Protein 5WCJ (pdb70)

GO terms:
  GO:0016279 protein-lysine N-methyltransferase activity (F, EXP)
  GO:0005515 protein binding (F, IPI)
  GO:0016279 protein-lysine N-methyltransferase activity (F, IDA)
  GO:0005829 cytosol (C, IDA)
  GO:0005634 nucleus (C, EXP)
  GO:0005737 cytoplasm (C, EXP)
  GO:0005739 mitochondrion (C, EXP)

Structure (mmCIF, N/CA/C/O backbone):
data_5WCJ
#
_entry.id   5WCJ
#
_cell.length_a   50.131
_cell.length_b   67.450
_cell.length_c   71.230
_cell.angle_alpha   90.000
_cell.angle_beta   90.000
_cell.angle_gamma   90.000
#
_symmetry.space_group_name_H-M   'P 21 21 21'
#
loop_
_entity.id
_entity.type
_entity.pdbx_description
1 polymer 'Methyltransferase-like protein 13'
2 non-polymer 'UNKNOWN ATOM OR ION'
3 non-polymer S-ADENOSYL-L-HOMOCYSTEINE
4 water water
#
loop_
_atom_site.group_PDB
_atom_site.id
_atom_site.type_symbol
_atom_site.label_atom_id
_atom_site.label_alt_id
_atom_site.label_comp_id
_atom_site.label_asym_id
_atom_site.label_entity_id
_atom_site.label_seq_id
_atom_site.pdbx_PDB_ins_code
_atom_site.Cartn_x
_atom_site.Cartn_y
_atom_site.Cartn_z
_atom_site.occupancy
_atom_site.B_iso_or_equiv
_atom_site.auth_seq_id
_atom_site.auth_comp_id
_atom_site.auth_asym_id
_atom_site.auth_atom_id
_atom_site.pdbx_PDB_model_num
ATOM 1 N N . CYS A 1 19 ? 2.712 5.662 -14.687 1.00 66.02 470 CYS A N 1
ATOM 2 C CA . CYS A 1 19 ? 4.095 5.123 -14.940 1.00 65.74 470 CYS A CA 1
ATOM 3 C C . CYS A 1 19 ? 4.942 6.098 -15.776 1.00 61.50 470 CYS A C 1
ATOM 4 O O . CYS A 1 19 ? 5.881 6.691 -15.252 1.00 66.57 470 CYS A O 1
ATOM 6 N N . CYS A 1 20 ? 4.608 6.277 -17.057 1.00 55.76 471 CYS A N 1
ATOM 7 C CA . CYS A 1 20 ? 5.241 7.326 -17.877 1.00 50.74 471 CYS A CA 1
ATOM 8 C C . CYS A 1 20 ? 4.746 8.710 -17.447 1.00 45.86 471 CYS A C 1
ATOM 9 O O . CYS A 1 20 ? 3.727 8.840 -16.731 1.00 38.90 471 CYS A O 1
ATOM 12 N N . GLU A 1 21 ? 5.464 9.735 -17.889 1.00 42.54 472 GLU A N 1
ATOM 13 C CA . GLU A 1 21 ? 5.221 11.087 -17.396 1.00 44.55 472 GLU A CA 1
ATOM 14 C C . GLU A 1 21 ? 3.853 11.633 -17.785 1.00 35.78 472 GLU A C 1
ATOM 15 O O . GLU A 1 21 ? 3.219 12.264 -16.956 1.00 33.22 472 GLU A O 1
ATOM 21 N N . HIS A 1 22 ? 3.375 11.376 -19.006 1.00 33.49 473 HIS A N 1
ATOM 22 C CA . HIS A 1 22 ? 2.057 11.911 -19.363 1.00 32.71 473 HIS A CA 1
ATOM 23 C C . HIS A 1 22 ? 0.950 11.148 -18.641 1.00 28.34 473 HIS A C 1
ATOM 24 O O . HIS A 1 22 ? -0.058 11.747 -18.271 1.00 26.06 473 HIS A O 1
ATOM 31 N N . HIS A 1 23 ? 1.162 9.863 -18.365 1.00 30.14 474 HIS A N 1
ATOM 32 C CA . HIS A 1 23 ? 0.184 9.122 -17.539 1.00 29.09 474 HIS A CA 1
ATOM 33 C C . HIS A 1 23 ? 0.074 9.629 -16.120 1.00 28.72 474 HIS A C 1
ATOM 34 O O . HIS A 1 23 ? -1.040 9.796 -15.610 1.00 27.38 474 HIS A O 1
ATOM 41 N N . LYS A 1 24 ? 1.212 9.890 -15.472 1.00 29.43 475 LYS A N 1
ATOM 42 C CA . LYS A 1 24 ? 1.205 10.509 -14.137 1.00 32.61 475 LYS A CA 1
ATOM 43 C C . LYS A 1 24 ? 0.435 11.827 -14.109 1.00 29.62 475 LYS A C 1
ATOM 44 O O . LYS A 1 24 ? -0.341 12.086 -13.191 1.00 27.30 475 LYS A O 1
ATOM 50 N N . ALA A 1 25 ? 0.645 12.656 -15.121 1.00 26.73 476 ALA A N 1
ATOM 51 C CA . ALA A 1 25 ? -0.113 13.915 -15.262 1.00 27.84 476 ALA A CA 1
ATOM 52 C C . ALA A 1 25 ? -1.620 13.715 -15.451 1.00 26.53 476 ALA A C 1
ATOM 53 O O . ALA A 1 25 ? -2.417 14.470 -14.886 1.00 27.55 476 ALA A O 1
ATOM 55 N N . MET A 1 26 ? -2.022 12.699 -16.231 1.00 24.01 477 MET A N 1
ATOM 56 C CA . MET A 1 26 ? -3.464 12.430 -16.415 1.00 23.45 477 MET A CA 1
ATOM 57 C C . MET A 1 26 ? -4.128 11.972 -15.107 1.00 23.90 477 MET A C 1
ATOM 58 O O . MET A 1 26 ? -5.176 12.483 -14.738 1.00 26.08 477 MET A O 1
ATOM 63 N N . ILE A 1 27 ? -3.469 11.058 -14.404 1.00 25.39 478 ILE A N 1
ATOM 64 C CA . ILE A 1 27 ? -3.929 10.559 -13.105 1.00 27.86 478 ILE A CA 1
ATOM 65 C C . ILE A 1 27 ? -4.055 11.723 -12.106 1.00 27.31 478 ILE A C 1
ATOM 66 O O . ILE A 1 27 ? -5.008 11.784 -11.332 1.00 28.79 478 ILE A O 1
ATOM 71 N N . ALA A 1 28 ? -3.148 12.688 -12.181 1.00 27.31 479 ALA A N 1
ATOM 72 C CA . ALA A 1 28 ? -3.193 13.881 -11.321 1.00 29.74 479 ALA A CA 1
ATOM 73 C C . ALA A 1 28 ? -4.502 14.649 -11.427 1.00 27.60 479 ALA A C 1
ATOM 74 O O . ALA A 1 28 ? -4.927 15.285 -10.463 1.00 27.89 479 ALA A O 1
ATOM 76 N N . GLY A 1 29 ? -5.174 14.569 -12.587 1.00 25.63 480 GLY A N 1
ATOM 77 C CA . GLY A 1 29 ? -6.452 15.200 -12.778 1.00 25.28 480 GLY A CA 1
ATOM 78 C C . GLY A 1 29 ? -7.585 14.754 -11.891 1.00 25.96 480 GLY A C 1
ATOM 79 O O . GLY A 1 29 ? -8.580 15.487 -11.731 1.00 26.28 480 GLY A O 1
ATOM 80 N N . LEU A 1 30 ? -7.457 13.549 -11.334 1.00 26.03 481 LEU A N 1
ATOM 81 C CA . LEU A 1 30 ? -8.426 13.075 -10.349 1.00 30.43 481 LEU A CA 1
ATOM 82 C C . LEU A 1 30 ? -8.51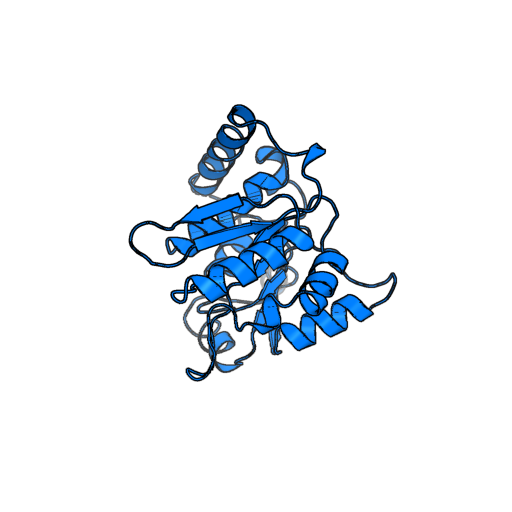8 14.016 -9.127 1.00 31.95 481 LEU A C 1
ATOM 83 O O . LEU A 1 30 ? -9.573 14.090 -8.462 1.00 30.59 481 LEU A O 1
ATOM 88 N N . ALA A 1 31 ? -7.446 14.762 -8.852 1.00 32.34 482 ALA A N 1
ATOM 89 C CA . ALA A 1 31 ? -7.489 15.773 -7.779 1.00 35.16 482 ALA A CA 1
ATOM 90 C C . ALA A 1 31 ? -8.558 16.869 -7.967 1.00 36.09 482 ALA A C 1
ATOM 91 O O . ALA A 1 31 ? -9.006 17.455 -6.983 1.00 36.14 482 ALA A O 1
ATOM 93 N N . LEU A 1 32 ? -9.025 17.110 -9.199 1.00 31.58 483 LEU A N 1
ATOM 94 C CA . LEU A 1 32 ? -10.108 18.073 -9.428 1.00 30.68 483 LEU A CA 1
ATOM 95 C C . LEU A 1 32 ? -11.512 17.581 -9.057 1.00 32.82 483 LEU A C 1
ATOM 96 O O . LEU A 1 32 ? -12.472 18.347 -9.189 1.00 33.88 483 LEU A O 1
ATOM 101 N N . LEU A 1 33 ? -11.654 16.318 -8.649 1.00 34.38 484 LEU A N 1
ATOM 102 C CA . LEU A 1 33 ? -12.976 15.789 -8.286 1.00 36.71 484 LEU A CA 1
ATOM 103 C C . LEU A 1 33 ? -13.492 16.163 -6.882 1.00 43.82 484 LEU A C 1
ATOM 104 O O . LEU A 1 33 ? -14.655 16.529 -6.734 1.00 52.25 484 LEU A O 1
ATOM 109 N N . ARG A 1 34 ? -12.670 16.009 -5.861 1.00 52.01 485 ARG A N 1
ATOM 110 C CA . ARG A 1 34 ? -13.185 16.005 -4.466 1.00 64.87 485 ARG A CA 1
ATOM 111 C C . ARG A 1 34 ? -12.112 15.573 -3.477 1.00 68.99 485 ARG A C 1
ATOM 112 O O . ARG A 1 34 ? -11.039 15.120 -3.880 1.00 66.66 485 ARG A O 1
ATOM 114 N N . ASN A 1 35 ? -12.417 15.702 -2.184 1.00 76.31 486 ASN A N 1
ATOM 115 C CA . ASN A 1 35 ? -11.500 15.290 -1.113 1.00 82.20 486 ASN A CA 1
ATOM 116 C C . ASN A 1 35 ? -10.732 14.007 -1.495 1.00 85.32 486 ASN A C 1
ATOM 117 O O . ASN A 1 35 ? -11.351 12.961 -1.677 1.00 88.54 486 ASN A O 1
ATOM 119 N N . PRO A 1 36 ? -9.393 14.092 -1.653 1.00 88.05 487 PRO A N 1
ATOM 120 C CA . PRO A 1 36 ? -8.586 12.940 -2.105 1.00 85.63 487 PRO A CA 1
ATOM 121 C C . PRO A 1 36 ? -8.505 11.796 -1.088 1.00 85.01 487 PRO A C 1
ATOM 122 O O . PRO A 1 36 ? -8.188 10.659 -1.464 1.00 81.58 487 PRO A O 1
ATOM 126 N N . GLU A 1 37 ? -8.767 12.108 0.183 1.00 79.67 488 GLU A N 1
ATOM 127 C CA . GLU A 1 37 ? -9.056 11.095 1.192 1.00 73.28 488 GLU A CA 1
ATOM 128 C C . GLU A 1 37 ? -10.282 10.309 0.750 1.00 66.89 488 GLU A C 1
ATOM 129 O O . GLU A 1 37 ? -10.230 9.078 0.623 1.00 64.79 488 GLU A O 1
ATOM 131 N N . LEU A 1 38 ? -11.369 11.027 0.473 1.00 57.11 489 LEU A N 1
ATOM 132 C CA . LEU A 1 38 ? -12.593 10.376 0.021 1.00 58.23 489 LEU A CA 1
ATOM 133 C C . LEU A 1 38 ? -12.427 9.620 -1.289 1.00 52.57 489 LEU A C 1
ATOM 134 O O . LEU A 1 38 ? -13.034 8.577 -1.457 1.00 51.91 489 LEU A O 1
ATOM 139 N N . LEU A 1 39 ? -11.587 10.135 -2.187 1.00 50.71 490 LEU A N 1
ATOM 140 C CA . LEU A 1 39 ? -11.399 9.594 -3.543 1.00 47.29 490 LEU A CA 1
ATOM 141 C C . LEU A 1 39 ? -11.084 8.096 -3.605 1.00 42.23 490 LEU A C 1
ATOM 142 O O . LEU A 1 39 ? -11.609 7.392 -4.458 1.00 46.97 490 LEU A O 1
ATOM 147 N N . LEU A 1 40 ? -10.225 7.612 -2.714 1.00 38.34 491 LEU A N 1
ATOM 148 C CA . LEU A 1 40 ? -9.958 6.183 -2.601 1.00 38.20 491 LEU A CA 1
ATOM 149 C C . LEU A 1 40 ? -11.132 5.391 -1.993 1.00 36.70 491 LEU A C 1
ATOM 150 O O . LEU A 1 40 ? -11.295 4.208 -2.262 1.00 36.96 491 LEU A O 1
ATOM 155 N N . GLU A 1 41 ? -11.912 6.050 -1.142 1.00 34.79 492 GLU A N 1
ATOM 156 C CA . GLU A 1 41 ? -12.923 5.390 -0.312 1.00 34.75 492 GLU A CA 1
ATOM 157 C C . GLU A 1 41 ? -14.319 5.344 -0.916 1.00 35.50 492 GLU A C 1
ATOM 158 O O . GLU A 1 41 ? -15.224 4.765 -0.295 1.00 31.59 492 GLU A O 1
ATOM 164 N N . ILE A 1 42 ? -14.505 5.944 -2.103 1.00 33.99 493 ILE A N 1
ATOM 165 C CA . ILE A 1 42 ? -15.817 6.003 -2.754 1.00 35.64 493 ILE A CA 1
ATOM 166 C C . ILE A 1 42 ? -15.725 5.539 -4.218 1.00 34.86 493 ILE A C 1
ATOM 167 O O . ILE A 1 42 ? -14.674 5.704 -4.851 1.00 33.58 493 ILE A O 1
ATOM 172 N N . PRO A 1 43 ? -16.807 4.936 -4.748 1.00 35.07 494 PRO A N 1
ATOM 173 C CA . PRO A 1 43 ? -16.764 4.479 -6.132 1.00 34.38 494 PRO A CA 1
ATOM 174 C C . PRO A 1 43 ? -16.496 5.613 -7.131 1.00 33.25 494 PRO A C 1
ATOM 175 O O . PRO A 1 43 ? -16.924 6.743 -6.941 1.00 31.87 494 PRO A O 1
ATOM 179 N N . LEU A 1 44 ? -15.790 5.267 -8.190 1.00 30.60 495 LEU A N 1
ATOM 180 C CA . LEU A 1 44 ? -15.388 6.218 -9.217 1.00 32.93 495 LEU A CA 1
ATOM 181 C C . LEU A 1 44 ? -15.619 5.503 -10.525 1.00 28.85 495 LEU A C 1
ATOM 182 O O . LEU A 1 44 ? -15.107 4.416 -10.693 1.00 29.13 495 LEU A O 1
ATOM 187 N N . ALA A 1 45 ? -16.415 6.091 -11.413 1.00 26.31 496 ALA A N 1
ATOM 188 C CA . ALA A 1 45 ? -16.655 5.545 -12.742 1.00 26.52 496 ALA A CA 1
ATOM 189 C C . ALA A 1 45 ? -15.761 6.278 -13.764 1.00 24.19 496 ALA A C 1
ATOM 190 O O . ALA A 1 45 ? -15.845 7.511 -13.890 1.00 25.22 496 ALA A O 1
ATOM 192 N N A LEU A 1 46 ? -14.938 5.526 -14.487 0.50 23.29 497 LEU A N 1
ATOM 193 N N B LEU A 1 46 ? -14.869 5.522 -14.414 0.50 24.68 497 LEU A N 1
ATOM 194 C CA A LEU A 1 46 ? -13.975 6.099 -15.417 0.50 22.22 497 LEU A CA 1
ATOM 195 C CA B LEU A 1 46 ? -13.955 6.038 -15.436 0.50 24.37 497 LEU A CA 1
ATOM 196 C C A LEU A 1 46 ? -14.050 5.430 -16.784 0.50 22.40 497 LEU A C 1
ATOM 197 C C B LEU A 1 46 ? -14.274 5.439 -16.788 0.50 23.70 497 LEU A C 1
ATOM 198 O O A LEU A 1 46 ? -14.009 4.197 -16.890 0.50 20.57 497 LEU A O 1
ATOM 199 O O B LEU A 1 46 ? -14.607 4.249 -16.888 0.50 22.27 497 LEU A O 1
ATOM 208 N N . LEU A 1 47 ? -14.120 6.257 -17.833 1.00 22.97 498 LEU A N 1
ATOM 209 C CA . LEU A 1 47 ? -14.079 5.798 -19.207 1.00 22.42 498 LEU A CA 1
ATOM 210 C C . LEU A 1 47 ? -12.701 6.197 -19.734 1.00 21.81 498 LEU A C 1
ATOM 211 O O . LEU A 1 47 ? -12.301 7.360 -19.610 1.00 21.73 498 LEU A O 1
ATOM 216 N N . VAL A 1 48 ? -11.985 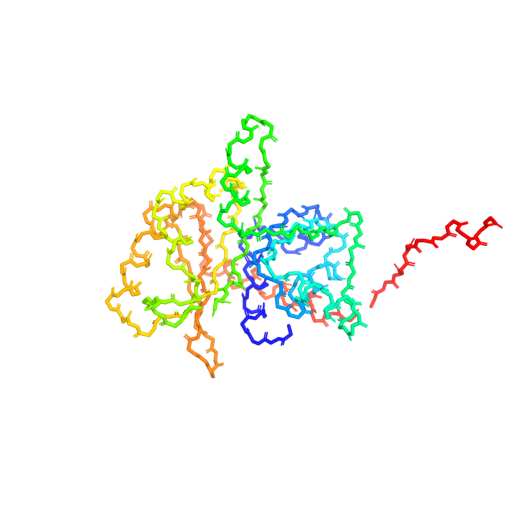5.254 -20.308 1.00 21.19 499 VAL A N 1
ATOM 217 C CA . VAL A 1 48 ? -10.674 5.530 -20.888 1.00 22.65 499 VAL A CA 1
ATOM 218 C C . VAL A 1 48 ? -10.680 5.105 -22.343 1.00 22.47 499 VAL A C 1
ATOM 219 O O . VAL A 1 48 ? -10.984 3.960 -22.641 1.00 22.68 499 VAL A O 1
ATOM 223 N N . VAL A 1 49 ? -10.347 6.026 -23.246 1.00 21.29 500 VAL A N 1
ATOM 224 C CA . VAL A 1 49 ? -10.261 5.711 -24.665 1.00 21.25 500 VAL A CA 1
ATOM 225 C C . VAL A 1 49 ? -8.809 5.672 -25.033 1.00 20.83 500 VAL A C 1
ATOM 226 O O . VAL A 1 49 ? -8.093 6.678 -24.855 1.00 21.58 500 VAL A O 1
ATOM 230 N N . GLY A 1 50 ? -8.392 4.513 -25.545 1.00 20.63 501 GLY A N 1
ATOM 231 C CA . GLY A 1 50 ? -7.034 4.252 -25.934 1.00 21.60 501 GLY A CA 1
ATOM 232 C C . GLY A 1 50 ? -6.358 3.418 -24.859 1.00 24.18 501 GLY A C 1
ATOM 233 O O . GLY A 1 50 ? -6.149 3.907 -23.759 1.00 26.37 501 GLY A O 1
ATOM 234 N N . LEU A 1 51 ? -6.040 2.158 -25.170 1.00 24.76 502 LEU A N 1
ATOM 235 C CA . LEU A 1 51 ? -5.427 1.229 -24.165 1.00 26.20 502 LEU A CA 1
ATOM 236 C C . LEU A 1 51 ? -3.924 1.355 -24.053 1.00 25.42 502 LEU A C 1
ATOM 237 O O . LEU A 1 51 ? -3.375 1.247 -22.941 1.00 26.76 502 LEU A O 1
ATOM 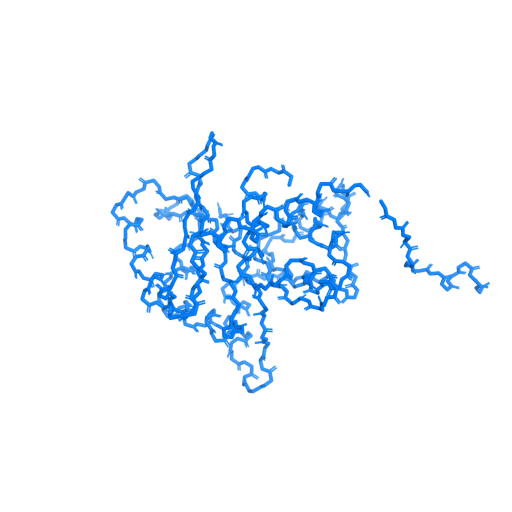242 N N . GLY A 1 52 ? -3.251 1.538 -25.188 1.00 28.52 503 GLY A N 1
ATOM 243 C CA . GLY A 1 52 ? -1.799 1.381 -25.292 1.00 30.52 503 GLY A CA 1
ATOM 244 C C . GLY A 1 52 ? -1.396 0.026 -24.725 1.00 29.93 503 GLY A C 1
ATOM 245 O O . GLY A 1 52 ? -2.074 -0.975 -24.963 1.00 29.25 503 GLY A O 1
ATOM 246 N N . GLY A 1 53 ? -0.337 0.027 -23.924 1.00 29.21 504 GLY A N 1
ATOM 247 C CA . GLY A 1 53 ? 0.086 -1.163 -23.189 1.00 29.00 504 GLY A CA 1
ATOM 248 C C . GLY A 1 53 ? -0.766 -1.533 -21.981 1.00 27.56 504 GLY A C 1
ATOM 249 O O . GLY A 1 53 ? -0.501 -2.552 -21.350 1.00 27.71 504 GLY A O 1
ATOM 250 N N . GLY A 1 54 ? -1.764 -0.701 -21.648 1.00 26.15 505 GLY A N 1
ATOM 251 C CA . GLY A 1 54 ? -2.688 -0.960 -20.548 1.00 26.86 505 GLY A CA 1
ATOM 252 C C . GLY A 1 54 ? -2.281 -0.344 -19.211 1.00 25.54 505 GLY A C 1
ATOM 253 O O . GLY A 1 54 ? -3.039 -0.423 -18.239 1.00 26.21 505 GLY A O 1
ATOM 254 N N . SER A 1 55 ? -1.126 0.301 -19.169 1.00 25.98 506 SER A N 1
ATOM 255 C CA . SER A 1 55 ? -0.579 0.759 -17.894 1.00 29.41 506 SER A CA 1
ATOM 256 C C . SER A 1 55 ? -1.452 1.812 -17.195 1.00 27.98 506 SER A C 1
ATOM 257 O O . SER A 1 55 ? -1.537 1.809 -15.965 1.00 25.74 506 SER A O 1
ATOM 260 N N . LEU A 1 56 ? -2.101 2.700 -17.956 1.00 26.00 507 LEU A N 1
ATOM 261 C CA . LEU A 1 56 ? -2.935 3.762 -17.353 1.00 25.67 507 LEU A CA 1
ATOM 262 C C . LEU A 1 56 ? -4.171 3.185 -16.653 1.00 24.68 507 LEU A C 1
ATOM 263 O O . LEU A 1 56 ? -4.357 3.401 -15.465 1.00 26.62 507 LEU A O 1
ATOM 268 N N . PRO A 1 57 ? -5.021 2.429 -17.373 1.00 24.93 508 PRO A N 1
ATOM 269 C CA . PRO A 1 57 ? -6.158 1.845 -16.663 1.00 25.81 508 PRO A CA 1
ATOM 270 C C . PRO A 1 57 ? -5.730 0.814 -15.591 1.00 25.26 508 PRO A C 1
ATOM 271 O O . PRO A 1 57 ? -6.398 0.672 -14.563 1.00 25.34 508 PRO A O 1
ATOM 275 N N . LEU A 1 58 ? -4.630 0.107 -15.825 1.00 24.74 509 LEU A N 1
ATOM 276 C CA . LEU A 1 58 ? -4.130 -0.859 -14.813 1.00 27.53 509 LEU A CA 1
ATOM 277 C C . LEU A 1 58 ? -3.695 -0.165 -13.530 1.00 27.98 509 LEU A C 1
ATOM 278 O O . LEU A 1 58 ? -3.958 -0.680 -12.410 1.00 27.62 509 LEU A O 1
ATOM 283 N N . PHE A 1 59 ? -3.088 1.006 -13.676 1.00 27.83 510 PHE A N 1
ATOM 284 C CA . PHE A 1 59 ? -2.682 1.786 -12.502 1.00 28.26 510 PHE A CA 1
ATOM 285 C C . PHE A 1 59 ? -3.901 2.202 -11.684 1.00 27.57 510 PHE A C 1
ATOM 286 O O . PHE A 1 59 ? -3.911 2.055 -10.456 1.00 27.40 510 PHE A O 1
ATOM 294 N N . VAL A 1 60 ? -4.934 2.701 -12.353 1.00 24.16 511 VAL A N 1
ATOM 295 C CA . VAL A 1 60 ? -6.128 3.180 -11.652 1.00 25.38 511 VAL A CA 1
ATOM 296 C C . VAL A 1 60 ? -6.817 1.982 -10.982 1.00 26.33 511 VAL A C 1
ATOM 297 O O . VAL A 1 60 ? -7.203 2.057 -9.821 1.00 27.78 511 VAL A O 1
ATOM 301 N N . HIS A 1 61 ? -6.968 0.888 -11.716 1.00 25.15 512 HIS A N 1
ATOM 302 C CA . HIS A 1 61 ? -7.593 -0.331 -11.181 1.00 27.79 512 HIS A CA 1
ATOM 303 C C . HIS A 1 61 ? -6.879 -0.785 -9.922 1.00 28.19 512 HIS A C 1
ATOM 304 O O . HIS A 1 61 ? -7.515 -1.082 -8.926 1.00 30.90 512 HIS A O 1
ATOM 311 N N . ASP A 1 62 ? -5.557 -0.817 -9.974 1.00 30.67 513 ASP A N 1
ATOM 312 C CA . ASP A 1 62 ? -4.721 -1.317 -8.850 1.00 32.81 513 ASP A CA 1
ATOM 313 C C . ASP A 1 62 ? -4.647 -0.375 -7.656 1.00 35.57 513 ASP A C 1
ATOM 314 O O . ASP A 1 62 ? -4.526 -0.838 -6.516 1.00 35.64 513 ASP A O 1
ATOM 319 N N . HIS A 1 63 ? -4.685 0.937 -7.891 1.00 32.55 514 HIS A N 1
ATOM 320 C CA . HIS A 1 63 ? -4.533 1.910 -6.807 1.00 34.07 514 HIS A CA 1
ATOM 321 C C . HIS A 1 63 ? -5.860 2.440 -6.254 1.00 33.58 514 HIS A C 1
ATOM 322 O O . HIS A 1 63 ? -5.889 2.967 -5.142 1.00 32.85 514 HIS A O 1
ATOM 329 N N . PHE A 1 64 ? -6.932 2.327 -7.035 1.00 29.07 515 PHE A N 1
ATOM 330 C CA . PHE A 1 64 ? -8.251 2.759 -6.610 1.00 31.28 515 PHE A CA 1
ATOM 331 C C . PHE A 1 64 ? -9.171 1.532 -6.560 1.00 30.45 515 PHE A C 1
ATOM 332 O O . PHE A 1 64 ? -9.871 1.222 -7.533 1.00 28.88 515 PHE A O 1
ATOM 340 N N . PRO A 1 65 ? -9.209 0.828 -5.412 1.00 32.45 516 PRO A N 1
ATOM 341 C CA . PRO A 1 65 ? -9.960 -0.439 -5.354 1.00 33.00 516 PRO A CA 1
ATOM 342 C C . PRO A 1 65 ? -11.480 -0.353 -5.611 1.00 30.97 516 PRO A C 1
ATOM 343 O O . PRO A 1 65 ? -12.103 -1.359 -5.942 1.00 31.95 516 PRO A O 1
ATOM 347 N N . LYS A 1 66 ? -12.065 0.831 -5.516 1.00 28.84 517 LYS A N 1
ATOM 348 C CA . LYS A 1 66 ? -13.469 1.018 -5.861 1.00 29.91 517 LYS A CA 1
ATOM 349 C C . LYS A 1 66 ? -13.696 1.678 -7.236 1.00 27.89 517 LYS A C 1
ATOM 350 O O . LYS A 1 66 ? -14.812 2.070 -7.537 1.00 29.04 517 LYS A O 1
ATOM 356 N N . SER A 1 67 ? -12.657 1.788 -8.060 1.00 28.50 518 SER A N 1
ATOM 357 C CA . SER A 1 67 ? -12.843 2.296 -9.425 1.00 26.91 518 SER A CA 1
ATOM 358 C C . SER A 1 67 ? -13.512 1.232 -10.295 1.00 27.62 518 SER A C 1
ATOM 359 O O . SER A 1 67 ? -13.294 0.026 -10.119 1.00 28.39 518 SER A O 1
ATOM 362 N N . CYS A 1 68 ? -14.318 1.709 -11.231 1.00 27.27 519 CYS A N 1
ATOM 363 C CA A CYS A 1 68 ? -14.972 0.883 -12.231 0.52 29.06 519 CYS A CA 1
ATOM 364 C CA B CYS A 1 68 ? -14.978 0.885 -12.226 0.48 28.49 519 CYS A CA 1
ATOM 365 C C . CYS A 1 68 ? -14.623 1.501 -13.571 1.00 26.03 519 CYS A C 1
ATOM 366 O O . CYS A 1 68 ? -14.998 2.613 -13.824 1.00 25.53 519 CYS A O 1
ATOM 371 N N . ILE A 1 69 ? -13.861 0.780 -14.369 1.00 25.33 520 ILE A N 1
ATOM 372 C CA . ILE A 1 69 ? -13.297 1.319 -15.610 1.00 24.80 520 ILE A CA 1
ATOM 373 C C . ILE A 1 69 ? -13.908 0.637 -16.819 1.00 23.76 520 ILE A C 1
ATOM 374 O O . ILE A 1 69 ? -13.928 -0.587 -16.904 1.00 23.91 520 ILE A O 1
ATOM 379 N N . ASP A 1 70 ? -14.342 1.447 -17.785 1.00 24.69 521 ASP A N 1
ATOM 380 C CA . ASP A 1 70 ? -14.635 0.999 -19.146 1.00 25.81 521 ASP A CA 1
ATOM 381 C C . ASP A 1 70 ? -13.518 1.549 -20.040 1.00 25.55 521 ASP A C 1
ATOM 382 O O . ASP A 1 70 ? -13.291 2.753 -20.058 1.00 25.27 521 ASP A O 1
ATOM 387 N N . ALA A 1 71 ? -12.795 0.661 -20.699 1.00 24.28 522 ALA A N 1
ATOM 388 C CA . ALA A 1 71 ? -11.707 1.027 -21.595 1.00 25.47 522 ALA A CA 1
ATOM 389 C C . ALA A 1 71 ? -12.143 0.708 -23.019 1.00 27.00 522 ALA A C 1
ATOM 390 O O . ALA A 1 71 ? -12.678 -0.372 -23.280 1.00 27.64 522 ALA A O 1
ATOM 392 N N . VAL A 1 72 ? -11.958 1.656 -23.924 1.00 22.78 523 VAL A N 1
ATOM 393 C CA . VAL A 1 72 ? -12.321 1.460 -25.323 1.00 23.96 523 VAL A CA 1
ATOM 394 C C . VAL A 1 72 ? -11.056 1.491 -26.175 1.00 24.03 523 VAL A C 1
ATOM 395 O O . VAL A 1 72 ? -10.252 2.393 -26.057 1.00 24.74 523 VAL A O 1
ATOM 399 N N . GLU A 1 73 ? -10.851 0.474 -26.999 1.00 21.07 524 GLU A N 1
ATOM 400 C CA . GLU A 1 73 ? -9.634 0.322 -27.759 1.00 22.88 524 GLU A CA 1
ATOM 401 C C . GLU A 1 73 ? -10.002 -0.141 -29.173 1.00 22.62 524 GLU A C 1
ATOM 402 O O . GLU A 1 73 ? -10.741 -1.105 -29.323 1.00 22.96 524 GLU A O 1
ATOM 408 N N . ILE A 1 74 ? -9.471 0.534 -30.178 1.00 22.69 525 ILE A N 1
ATOM 409 C CA . ILE A 1 74 ? -9.869 0.239 -31.584 1.00 24.99 525 ILE A CA 1
ATOM 410 C C . ILE A 1 74 ? -9.211 -1.032 -32.146 1.00 25.57 525 ILE A C 1
ATOM 411 O O . ILE A 1 74 ? -9.809 -1.700 -32.989 1.00 25.52 525 ILE A O 1
ATOM 416 N N . ASP A 1 75 ? -8.019 -1.377 -31.644 1.00 26.70 526 ASP A N 1
ATOM 417 C CA . ASP A 1 75 ? -7.148 -2.410 -32.226 1.00 26.87 526 ASP A CA 1
ATOM 418 C C . ASP A 1 75 ? -7.125 -3.631 -31.307 1.00 29.23 526 ASP A C 1
ATOM 419 O O . ASP A 1 75 ? -6.525 -3.562 -30.217 1.00 28.32 526 ASP A O 1
ATOM 424 N N . PRO A 1 76 ? -7.761 -4.741 -31.711 1.00 28.33 527 PRO A N 1
ATOM 425 C CA . PRO A 1 76 ? -7.779 -5.939 -30.836 1.00 29.58 527 PRO A CA 1
ATOM 426 C C . PRO A 1 76 ? -6.380 -6.483 -30.513 1.00 27.68 527 PRO A C 1
ATOM 427 O O . PRO A 1 76 ? -6.226 -7.148 -29.493 1.00 29.66 527 PRO A O 1
ATOM 431 N N . SER A 1 77 ? -5.396 -6.223 -31.373 1.00 28.29 528 SER A N 1
ATOM 432 C CA . SER A 1 77 ? -4.006 -6.638 -31.158 1.00 30.26 528 SER A CA 1
ATOM 433 C C . SER A 1 77 ? -3.376 -5.956 -29.959 1.00 30.59 528 SER A C 1
ATOM 434 O O . SER A 1 77 ? -2.497 -6.530 -29.315 1.00 27.63 528 SER A O 1
ATOM 437 N N . MET A 1 78 ? -3.796 -4.724 -29.675 1.00 29.32 529 MET A N 1
ATOM 438 C CA . MET A 1 78 ? -3.291 -4.020 -28.509 1.00 29.44 529 MET A CA 1
ATOM 439 C C . MET A 1 78 ? -3.785 -4.677 -27.226 1.00 27.88 529 MET A C 1
ATOM 440 O O . MET A 1 78 ? -3.023 -4.822 -26.273 1.00 28.53 529 MET A O 1
ATOM 445 N N . LEU A 1 79 ? -5.054 -5.031 -27.182 1.00 24.85 530 LEU A N 1
ATOM 446 C CA . LEU A 1 79 ? -5.593 -5.776 -26.042 1.00 27.53 530 LEU A CA 1
ATOM 447 C C . LEU A 1 79 ? -4.915 -7.147 -25.905 1.00 28.84 530 LEU A C 1
ATOM 448 O O . LEU A 1 79 ? -4.616 -7.568 -24.782 1.00 28.35 530 LEU A O 1
ATOM 453 N N . GLU A 1 80 ? -4.718 -7.835 -27.030 1.00 27.23 531 GLU A N 1
ATOM 454 C CA . GLU A 1 80 ? -4.080 -9.166 -26.992 1.00 30.94 531 GLU A CA 1
ATOM 455 C C . GLU A 1 80 ? -2.681 -9.126 -26.350 1.00 30.31 531 GLU A C 1
ATOM 456 O O . GLU A 1 80 ? -2.398 -9.903 -25.425 1.00 27.53 531 GLU A O 1
ATOM 459 N N . VAL A 1 81 ? -1.815 -8.245 -26.842 1.00 29.39 532 VAL A N 1
ATOM 460 C CA A VAL A 1 81 ? -0.450 -8.190 -26.318 0.35 31.08 532 VAL A CA 1
ATOM 461 C CA B VAL A 1 81 ? -0.449 -8.155 -26.336 0.65 32.20 532 VAL A CA 1
ATOM 462 C C . VAL A 1 81 ? -0.423 -7.725 -24.870 1.00 31.37 532 VAL A C 1
ATOM 463 O O . VAL A 1 81 ? 0.373 -8.245 -24.079 1.00 31.09 532 VAL A O 1
ATOM 470 N N . ALA A 1 82 ? -1.279 -6.768 -24.500 1.00 29.14 533 ALA A N 1
ATOM 471 C CA . ALA A 1 82 ? -1.309 -6.309 -23.116 1.00 28.13 533 ALA A CA 1
ATOM 472 C C . ALA A 1 82 ? -1.762 -7.424 -22.140 1.00 28.24 533 ALA A C 1
ATOM 473 O O . ALA A 1 82 ? -1.247 -7.531 -21.024 1.00 27.20 533 ALA A O 1
ATOM 475 N N . THR A 1 83 ? -2.732 -8.208 -22.574 1.00 27.52 534 THR A N 1
ATOM 476 C CA . THR A 1 83 ? -3.275 -9.324 -21.788 1.00 29.14 534 THR A CA 1
ATOM 477 C C . THR A 1 83 ? -2.270 -10.500 -21.733 1.00 28.74 534 THR A C 1
ATOM 478 O O . THR A 1 83 ? -2.135 -11.152 -20.695 1.00 29.52 534 THR A O 1
ATOM 482 N N . GLN A 1 84 ? -1.546 -10.730 -22.821 1.00 27.67 535 GLN A N 1
ATOM 483 C CA . GLN A 1 84 ? -0.615 -11.869 -22.888 1.00 28.60 535 GLN A CA 1
ATOM 484 C C . GLN A 1 84 ? 0.719 -11.603 -22.194 1.00 27.08 535 GLN A C 1
ATOM 485 O O . GLN A 1 84 ? 1.304 -12.532 -21.635 1.00 27.20 535 GLN A O 1
ATOM 491 N N . TRP A 1 85 ? 1.207 -10.361 -22.221 1.00 25.86 536 TRP A N 1
ATOM 492 C CA . TRP A 1 85 ? 2.565 -10.056 -21.778 1.00 27.50 536 TRP A CA 1
ATOM 493 C C . TRP A 1 85 ? 2.734 -8.893 -20.806 1.00 27.68 536 TRP A C 1
ATOM 494 O O . TRP A 1 85 ? 3.781 -8.811 -20.139 1.00 27.04 536 TRP A O 1
ATOM 505 N N . PHE A 1 86 ? 1.746 -7.984 -20.702 1.00 25.65 537 PHE A N 1
ATOM 506 C CA . PHE A 1 86 ? 1.903 -6.794 -19.866 1.00 25.46 537 PHE A CA 1
ATOM 507 C C . PHE A 1 86 ? 1.017 -6.770 -18.633 1.00 24.87 537 PHE A C 1
ATOM 508 O O . PHE A 1 86 ? 0.812 -5.696 -18.048 1.00 26.21 537 PHE A O 1
ATOM 516 N N . GLY A 1 87 ? 0.514 -7.928 -18.211 1.00 24.67 538 GLY A N 1
ATOM 517 C CA . GLY A 1 87 ? -0.215 -8.054 -16.952 1.00 26.33 538 GLY A CA 1
ATOM 518 C C . GLY A 1 87 ? -1.598 -7.437 -16.897 1.00 27.35 538 GLY A C 1
ATOM 519 O O . GLY A 1 87 ? -2.169 -7.294 -15.817 1.00 27.25 538 GLY A O 1
ATOM 520 N N . PHE A 1 88 ? -2.140 -7.072 -18.055 1.00 27.92 539 PHE A N 1
ATOM 521 C CA . PHE A 1 88 ? -3.467 -6.527 -18.123 1.00 29.45 539 PHE A CA 1
ATOM 522 C C . PHE A 1 88 ? -4.505 -7.644 -17.996 1.00 31.62 539 PHE A C 1
ATOM 523 O O . PHE A 1 88 ? -4.312 -8.743 -18.512 1.00 32.57 539 PHE A O 1
ATOM 531 N N . SER A 1 89 ? -5.599 -7.378 -17.300 1.00 29.81 540 SER A N 1
ATOM 532 C CA . SER A 1 89 ? -6.716 -8.323 -17.290 1.00 33.03 540 SER A CA 1
ATOM 533 C C . SER A 1 89 ? -8.017 -7.597 -17.067 1.00 31.76 540 SER A C 1
ATOM 534 O O . SER A 1 89 ? -8.039 -6.494 -16.537 1.00 32.65 540 SER A O 1
ATOM 537 N N . GLN A 1 90 ? -9.088 -8.221 -17.518 1.00 31.82 541 GLN A N 1
ATOM 538 C CA . GLN A 1 90 ? -10.428 -7.725 -17.314 1.00 31.14 541 GLN A CA 1
ATOM 539 C C . GLN A 1 90 ? -11.013 -8.393 -16.118 1.00 33.87 541 GLN A C 1
ATOM 540 O O . GLN A 1 90 ? -10.589 -9.502 -15.756 1.00 33.12 541 GLN A O 1
ATOM 546 N N . SER A 1 91 ? -11.974 -7.708 -15.511 1.00 32.78 542 SER A N 1
ATOM 547 C CA . SER A 1 91 ? -12.664 -8.167 -14.296 1.00 35.61 542 SER A CA 1
ATOM 548 C C . SER A 1 91 ? -14.003 -7.476 -14.205 1.00 33.95 542 SER A C 1
ATOM 549 O O . SER A 1 91 ? -14.350 -6.684 -15.090 1.00 32.61 542 SER A O 1
ATOM 552 N N . ASP A 1 92 ? -14.743 -7.742 -13.130 1.00 33.90 543 ASP A N 1
ATOM 553 C CA . ASP A 1 92 ? -16.003 -7.033 -12.855 1.00 37.31 543 ASP A CA 1
ATOM 554 C C . ASP A 1 92 ? -15.871 -5.497 -12.826 1.00 35.29 543 ASP A C 1
ATOM 555 O O . ASP A 1 92 ? -16.783 -4.796 -13.231 1.00 40.07 543 ASP A O 1
ATOM 557 N N . ARG A 1 93 ? -14.721 -5.005 -12.379 1.00 33.65 544 ARG A N 1
ATOM 558 C CA . ARG A 1 93 ? -14.407 -3.571 -12.325 1.00 33.50 544 ARG A CA 1
ATOM 559 C C . ARG A 1 93 ? -13.606 -3.009 -13.513 1.00 29.26 544 ARG A C 1
ATOM 560 O O . ARG A 1 93 ? -13.289 -1.829 -13.496 1.00 31.13 544 ARG A O 1
ATOM 568 N N . MET A 1 94 ? -13.167 -3.838 -14.445 1.00 27.79 545 MET A N 1
ATOM 569 C CA . MET A 1 94 ? -12.463 -3.319 -15.635 1.00 30.68 545 MET A CA 1
ATOM 570 C C . MET A 1 94 ? -12.833 -4.106 -16.858 1.00 29.60 545 MET A C 1
ATOM 571 O O . MET A 1 94 ? -12.512 -5.305 -16.965 1.00 28.19 545 MET A O 1
ATOM 576 N N . LYS A 1 95 ? -13.531 -3.439 -17.775 1.00 26.93 546 LYS A N 1
ATOM 577 C CA . LYS A 1 95 ? -14.006 -4.048 -19.005 1.00 29.70 546 LYS A CA 1
ATOM 578 C C . LYS A 1 95 ? -13.385 -3.312 -20.187 1.00 27.41 546 LYS A C 1
ATOM 579 O O . LYS A 1 95 ? -13.326 -2.081 -20.179 1.00 26.70 546 LYS A O 1
ATOM 585 N N . VAL A 1 96 ? -12.979 -4.061 -21.201 1.00 25.86 547 VAL A N 1
ATOM 586 C CA . VAL A 1 96 ? -12.435 -3.493 -22.425 1.00 28.36 547 VAL A CA 1
ATOM 587 C C . VAL A 1 96 ? -13.411 -3.775 -23.558 1.00 30.24 547 VAL A C 1
ATOM 588 O O . VAL A 1 96 ? -13.899 -4.893 -23.711 1.00 29.41 547 VAL A O 1
ATOM 592 N N . HIS A 1 97 ? -13.723 -2.733 -24.309 1.00 27.66 548 HIS A N 1
ATOM 593 C CA . HIS A 1 97 ? -14.580 -2.836 -25.486 1.00 28.45 548 HIS A CA 1
ATOM 594 C C . HIS A 1 97 ? -13.728 -2.544 -26.717 1.00 26.19 548 HIS A C 1
ATOM 595 O O . HIS A 1 97 ? -13.017 -1.531 -26.761 1.00 26.75 548 HIS A O 1
ATOM 602 N N . ILE A 1 98 ? -13.784 -3.422 -27.717 1.00 24.27 549 ILE A N 1
ATOM 603 C CA . ILE A 1 98 ? -13.049 -3.233 -28.953 1.00 25.58 549 ILE A CA 1
ATOM 604 C C . ILE A 1 98 ? -13.964 -2.462 -29.894 1.00 28.79 549 ILE A C 1
ATOM 605 O O . ILE A 1 98 ? -14.950 -3.001 -30.364 1.00 27.39 549 ILE A O 1
ATOM 610 N N . ALA A 1 99 ? -13.620 -1.195 -30.115 1.00 27.19 550 ALA A N 1
ATOM 611 C CA . ALA A 1 99 ? -14.444 -0.248 -30.860 1.00 27.46 550 ALA A CA 1
ATOM 612 C C . ALA A 1 99 ? -13.655 1.028 -31.100 1.00 27.29 550 ALA A C 1
ATOM 613 O O . ALA A 1 99 ? -12.674 1.342 -30.381 1.00 26.19 550 ALA A O 1
ATOM 615 N N . ASP A 1 100 ? -14.064 1.767 -32.125 1.00 25.28 551 ASP A N 1
ATOM 616 C CA . ASP A 1 100 ? -13.617 3.141 -32.306 1.00 27.84 551 ASP A CA 1
ATOM 617 C C . ASP A 1 100 ? -14.267 3.924 -31.176 1.00 25.16 551 ASP A C 1
ATOM 618 O O . ASP A 1 100 ? -15.473 3.838 -30.987 1.00 26.79 551 ASP A O 1
ATOM 623 N N . GLY A 1 101 ? -13.487 4.672 -30.397 1.00 26.21 552 GLY A N 1
ATOM 624 C CA . GLY A 1 101 ? -14.064 5.498 -29.314 1.00 23.98 552 GLY A CA 1
ATOM 625 C C . GLY A 1 101 ? -15.161 6.482 -29.783 1.00 22.56 552 GLY A C 1
ATOM 626 O O . GLY A 1 101 ? -16.064 6.794 -29.033 1.00 22.97 552 GLY A O 1
ATOM 627 N N . LEU A 1 102 ? -15.049 6.979 -31.006 1.00 23.60 553 LEU A N 1
ATOM 628 C CA . LEU A 1 102 ? -16.072 7.885 -31.577 1.00 25.43 553 LEU A CA 1
ATOM 629 C C . LEU A 1 102 ? -17.435 7.200 -31.667 1.00 25.93 553 LEU A C 1
ATOM 630 O O . LEU A 1 102 ? -18.435 7.699 -31.113 1.00 24.97 553 LEU A O 1
ATOM 635 N N . ASP A 1 103 ? -17.426 5.991 -32.229 1.00 27.90 554 ASP A N 1
ATOM 636 C CA . ASP A 1 103 ? -18.643 5.170 -32.339 1.00 29.44 554 ASP A CA 1
ATOM 637 C C . ASP A 1 103 ? -19.172 4.791 -30.975 1.00 29.19 554 ASP A C 1
ATOM 638 O O . ASP A 1 103 ? -20.361 4.900 -30.712 1.00 26.41 554 ASP A O 1
ATOM 643 N N . TYR A 1 104 ? -18.267 4.393 -30.065 1.00 27.28 555 TYR A N 1
ATOM 644 C CA . TYR A 1 104 ? -18.667 3.955 -28.754 1.00 27.40 555 TYR A CA 1
ATOM 645 C C . TYR A 1 104 ? -19.310 5.063 -27.940 1.00 26.95 555 TYR A C 1
ATOM 646 O O . TYR A 1 104 ? -20.366 4.865 -27.328 1.00 27.71 555 TYR A O 1
ATOM 655 N N . ILE A 1 105 ? -18.688 6.243 -27.924 1.00 24.47 556 ILE A N 1
ATOM 656 C CA . ILE A 1 105 ? -19.271 7.364 -27.168 1.00 25.62 556 ILE A CA 1
ATOM 657 C C . ILE A 1 105 ? -20.611 7.828 -27.814 1.00 25.55 556 ILE A C 1
ATOM 658 O O . ILE A 1 105 ? -21.556 8.145 -27.095 1.00 27.22 556 ILE A O 1
ATOM 663 N N . ALA A 1 106 ? -20.670 7.845 -29.133 1.00 28.43 557 ALA A N 1
ATOM 664 C CA . ALA A 1 106 ? -21.936 8.199 -29.840 1.00 29.98 557 ALA A CA 1
ATOM 665 C C . ALA A 1 106 ? -23.068 7.258 -29.410 1.00 31.70 557 ALA A C 1
ATOM 666 O O . ALA A 1 106 ? -24.133 7.742 -29.033 1.00 35.43 557 ALA A O 1
ATOM 668 N N . SER A 1 107 ? -22.802 5.957 -29.327 1.00 33.74 558 SER A N 1
ATOM 669 C CA . SER A 1 107 ? -23.817 4.973 -28.860 1.00 36.60 558 SER A CA 1
ATOM 670 C C . SER A 1 107 ? -24.217 5.193 -27.429 1.00 36.39 558 SER A C 1
ATOM 671 O O . SER A 1 107 ? -25.406 5.202 -27.122 1.00 38.35 558 SER A O 1
ATOM 674 N N . LEU A 1 108 ? -23.233 5.396 -26.544 1.00 35.64 559 LEU A N 1
ATOM 675 C CA . LEU A 1 108 ? -23.526 5.658 -25.143 1.00 36.77 559 LEU A CA 1
ATOM 676 C C . LEU A 1 108 ? -24.351 6.913 -24.948 1.00 36.62 559 LEU A C 1
ATOM 677 O O . LEU A 1 108 ? -25.269 6.911 -24.145 1.00 35.15 559 LEU A O 1
ATOM 682 N N . ALA A 1 109 ? -2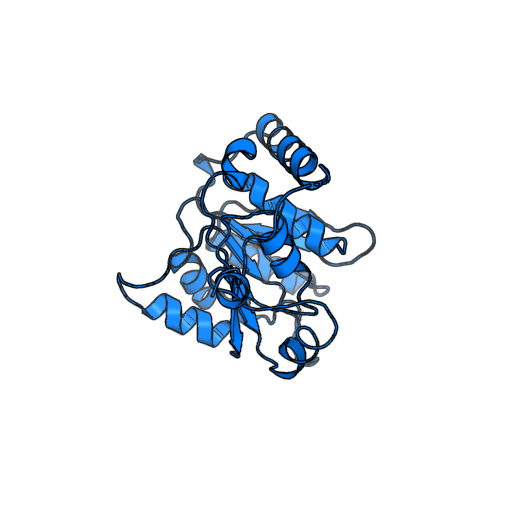3.999 7.985 -25.656 1.00 34.31 560 ALA A N 1
ATOM 683 C CA . ALA A 1 109 ? -24.706 9.255 -25.547 1.00 38.05 560 ALA A CA 1
ATOM 684 C C . ALA A 1 109 ? -26.152 9.163 -26.057 1.00 40.83 560 ALA A C 1
ATOM 685 O O . ALA A 1 109 ? -27.004 9.882 -25.573 1.00 44.73 560 ALA A O 1
ATOM 687 N N . GLY A 1 110 ? -26.414 8.267 -27.006 1.00 43.80 561 GLY A N 1
ATOM 688 C CA . GLY A 1 110 ? -27.774 7.984 -27.474 1.00 50.71 561 GLY A CA 1
ATOM 689 C C . GLY A 1 110 ? -28.596 7.028 -26.603 1.00 57.60 561 GLY A C 1
ATOM 690 O O . GLY A 1 110 ? -29.707 6.673 -26.984 1.00 63.71 561 GLY A O 1
ATOM 691 N N . GLY A 1 111 ? -28.089 6.628 -25.431 1.00 59.87 562 GLY A N 1
ATOM 692 C CA . GLY A 1 111 ? -28.768 5.649 -24.571 1.00 65.11 562 GLY A CA 1
ATOM 693 C C . GLY A 1 111 ? -30.002 6.101 -23.791 1.00 70.95 562 GLY A C 1
ATOM 694 O O . GLY A 1 111 ? -30.597 5.291 -23.073 1.00 74.60 562 GLY A O 1
ATOM 695 N N . GLY A 1 112 ? -30.379 7.379 -23.909 1.00 75.10 563 GLY A N 1
ATOM 696 C CA . GLY A 1 112 ? -31.579 7.927 -23.263 1.00 77.20 563 GLY A CA 1
ATOM 697 C C . GLY A 1 112 ? -31.313 8.339 -21.827 1.00 80.23 563 GLY A C 1
ATOM 698 O O . GLY A 1 112 ? -30.220 8.803 -21.505 1.00 83.00 563 GLY A O 1
ATOM 699 N N . GLU A 1 113 ? -32.316 8.177 -20.965 1.00 79.68 564 GLU A N 1
ATOM 700 C CA . GLU A 1 113 ? -32.133 8.324 -19.512 1.00 79.35 564 GLU A CA 1
ATOM 701 C C . GLU A 1 113 ? -31.329 7.145 -18.936 1.00 79.96 564 GLU A C 1
ATOM 702 O O . GLU A 1 113 ? -30.748 7.259 -17.852 1.00 80.33 564 GLU A O 1
ATOM 704 N N . ALA A 1 114 ? -31.303 6.024 -19.665 1.00 78.16 565 ALA A N 1
ATOM 705 C CA . ALA A 1 114 ? -30.451 4.878 -19.328 1.00 77.85 565 ALA A CA 1
ATOM 706 C C . ALA A 1 114 ? -28.943 5.135 -19.506 1.00 74.65 565 ALA A C 1
ATOM 707 O O . ALA A 1 114 ? -28.141 4.396 -18.936 1.00 80.28 565 ALA A O 1
ATOM 709 N N . ARG A 1 115 ? -28.560 6.159 -20.281 1.00 67.47 566 ARG A N 1
ATOM 710 C CA . ARG A 1 115 ? -27.151 6.392 -20.648 1.00 62.24 566 ARG A CA 1
ATOM 711 C C . ARG A 1 115 ? -26.186 6.519 -19.458 1.00 57.31 566 ARG A C 1
ATOM 712 O O . ARG A 1 115 ? -26.589 6.930 -18.373 1.00 52.28 566 ARG A O 1
ATOM 720 N N . PRO A 1 116 ? -24.899 6.175 -19.667 1.00 56.28 567 PRO A N 1
ATOM 721 C CA . PRO A 1 116 ? -23.985 6.199 -18.526 1.00 54.45 567 PRO A CA 1
ATOM 722 C C . PRO A 1 116 ? -23.600 7.600 -18.106 1.00 48.85 567 PRO A C 1
ATOM 723 O O . PRO A 1 116 ? -23.846 8.575 -18.826 1.00 49.76 567 PRO A O 1
ATOM 727 N N . CYS A 1 117 ? -23.023 7.683 -16.917 1.00 44.24 568 CYS A N 1
ATOM 728 C CA . CYS A 1 117 ? -22.625 8.933 -16.324 1.00 44.79 568 CYS A CA 1
ATOM 729 C C . CYS A 1 117 ? -21.279 8.707 -15.634 1.00 42.28 568 CYS A C 1
ATOM 730 O O . CYS A 1 117 ? -21.213 8.135 -14.541 1.00 41.29 568 CYS A O 1
ATOM 733 N N . TYR A 1 118 ? -20.203 9.118 -16.300 1.00 31.90 569 TYR A N 1
ATOM 734 C CA . TYR A 1 118 ? -18.859 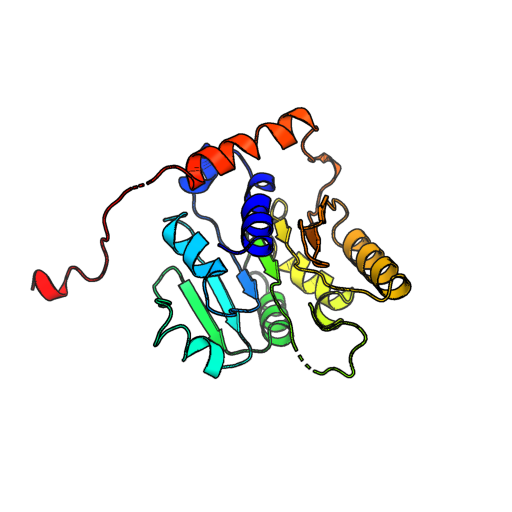8.891 -15.791 1.00 28.54 569 TYR A CA 1
ATOM 735 C C . TYR A 1 118 ? -18.380 10.061 -14.960 1.00 26.76 569 TYR A C 1
ATOM 736 O O . TYR A 1 118 ? -18.593 11.230 -15.319 1.00 28.32 569 TYR A O 1
ATOM 745 N N . ASP A 1 119 ? -17.646 9.749 -13.893 1.00 25.34 570 ASP A N 1
ATOM 746 C CA . ASP A 1 119 ? -16.962 10.774 -13.115 1.00 25.58 570 ASP A CA 1
ATOM 747 C C . ASP A 1 119 ? -15.737 11.346 -13.882 1.00 23.87 570 ASP A C 1
ATOM 748 O O . ASP A 1 119 ? -15.403 12.519 -13.750 1.00 24.28 570 ASP A O 1
ATOM 753 N N . VAL A 1 120 ? -15.065 10.496 -14.632 1.00 23.62 571 VAL A N 1
ATOM 754 C CA . VAL A 1 120 ? -13.859 10.873 -15.321 1.00 23.34 571 VAL A CA 1
ATOM 755 C C . VAL A 1 120 ? -13.885 10.245 -16.707 1.00 21.75 571 VAL A C 1
ATOM 756 O O . VAL A 1 120 ? -14.162 9.068 -16.851 1.00 21.49 571 VAL A O 1
ATOM 760 N N . ILE A 1 121 ? -13.548 11.032 -17.716 1.00 20.67 572 ILE A N 1
ATOM 761 C CA . ILE A 1 121 ? -13.349 10.522 -19.055 1.00 21.25 572 ILE A CA 1
ATOM 762 C C . ILE A 1 121 ? -11.940 10.911 -19.491 1.00 21.44 572 ILE A C 1
ATOM 763 O O . ILE A 1 121 ? -11.592 12.091 -19.482 1.00 20.90 572 ILE A O 1
ATOM 768 N N . MET A 1 122 ? -11.145 9.917 -19.875 1.00 21.34 573 MET A N 1
ATOM 769 C CA . MET A 1 122 ? -9.768 10.136 -20.317 1.00 21.43 573 MET A CA 1
ATOM 770 C C . MET A 1 122 ? -9.628 9.774 -21.775 1.00 21.45 573 MET A C 1
ATOM 771 O O . MET A 1 122 ? -10.000 8.652 -22.174 1.00 20.93 573 MET A O 1
ATOM 776 N N . PHE A 1 123 ? -9.040 10.689 -22.558 1.00 21.38 574 PHE A N 1
ATOM 777 C CA . PHE A 1 123 ? -8.638 10.391 -23.942 1.00 21.57 574 PHE A CA 1
ATOM 778 C C . PHE A 1 123 ? -7.137 10.275 -23.996 1.00 21.66 574 PHE A C 1
ATOM 779 O O . PHE A 1 123 ? -6.430 11.271 -23.782 1.00 22.03 574 PHE A O 1
ATOM 787 N N . ASP A 1 124 ? -6.663 9.059 -24.289 1.00 22.79 575 ASP A N 1
ATOM 788 C CA . ASP A 1 124 ? -5.252 8.747 -24.485 1.00 25.51 575 ASP A CA 1
ATOM 789 C C . ASP A 1 124 ? -5.147 8.078 -25.837 1.00 25.54 575 ASP A C 1
ATOM 790 O O . ASP A 1 124 ? -4.656 6.953 -25.965 1.00 26.23 575 ASP A O 1
ATOM 795 N N . VAL A 1 125 ? -5.685 8.750 -26.845 1.00 25.72 576 VAL A N 1
ATOM 796 C CA . VAL A 1 125 ? -5.864 8.146 -28.159 1.00 28.98 576 VAL A CA 1
ATOM 797 C C . VAL A 1 125 ? -4.867 8.743 -29.148 1.00 30.46 576 VAL A C 1
ATOM 798 O O . VAL A 1 125 ? -4.684 9.958 -29.191 1.00 29.27 576 VAL A O 1
ATOM 802 N N . ASP A 1 126 ? -4.183 7.877 -29.888 1.00 30.62 577 ASP A N 1
ATOM 803 C CA . ASP A 1 126 ? -3.182 8.310 -30.865 1.00 36.34 577 ASP A CA 1
ATOM 804 C C . ASP A 1 126 ? -3.231 7.345 -32.037 1.00 39.48 577 ASP A C 1
ATOM 805 O O . ASP A 1 126 ? -3.000 6.158 -31.845 1.00 36.33 577 ASP A O 1
ATOM 810 N N . SER A 1 127 ? -3.572 7.837 -33.228 1.00 4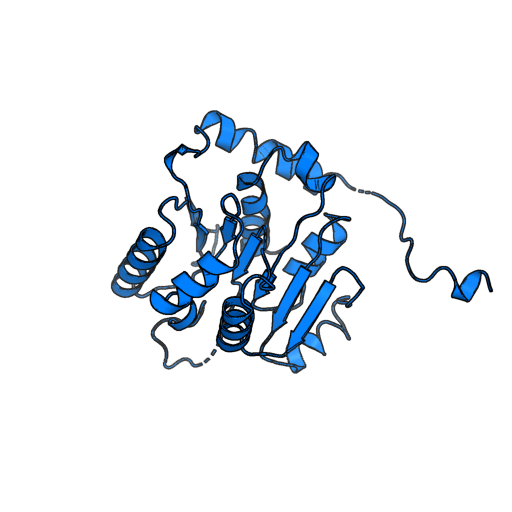1.75 578 SER A N 1
ATOM 811 C CA . SER A 1 127 ? -3.654 6.972 -34.425 1.00 44.07 578 SER A CA 1
ATOM 812 C C . SER A 1 127 ? -2.326 6.859 -35.185 1.00 47.27 578 SER A C 1
ATOM 813 O O . SER A 1 127 ? -1.326 7.482 -34.815 1.00 52.35 578 SER A O 1
ATOM 816 N N . ASP A 1 129 ? -2.972 7.098 -39.029 1.00 76.27 580 ASP A N 1
ATOM 817 C CA . ASP A 1 129 ? -3.118 7.993 -40.169 1.00 74.33 580 ASP A CA 1
ATOM 818 C C . ASP A 1 129 ? -2.155 9.173 -39.991 1.00 76.71 580 ASP A C 1
ATOM 819 O O . ASP A 1 129 ? -2.317 9.952 -39.042 1.00 74.82 580 ASP A O 1
ATOM 821 N N . PRO A 1 130 ? -1.129 9.283 -40.870 1.00 75.49 581 PRO A N 1
ATOM 822 C CA . PRO A 1 130 ? -0.268 10.476 -40.886 1.00 77.45 581 PRO A CA 1
ATOM 823 C C . PRO A 1 130 ? -0.886 11.652 -41.656 1.00 73.20 581 PRO A C 1
ATOM 824 O O . PRO A 1 130 ? -0.484 12.794 -41.443 1.00 68.04 581 PRO A O 1
ATOM 828 N N . THR A 1 131 ? -1.841 11.354 -42.541 1.00 75.01 582 THR A N 1
ATOM 829 C CA . THR A 1 131 ? -2.593 12.356 -43.292 1.00 72.71 582 THR A CA 1
ATOM 830 C C . THR A 1 131 ? -3.124 13.484 -42.410 1.00 75.20 582 THR A C 1
ATOM 831 O O . THR A 1 131 ? -2.939 14.661 -42.729 1.00 84.87 582 THR A O 1
ATOM 833 N N . LEU A 1 132 ? -3.750 13.113 -41.291 1.00 67.86 583 LEU A N 1
ATOM 834 C CA . LEU A 1 132 ? -4.452 14.058 -40.420 1.00 61.53 583 LEU A CA 1
ATOM 835 C C . LEU A 1 132 ? -3.586 15.225 -39.915 1.00 55.50 583 LEU A C 1
ATOM 836 O O . LEU A 1 132 ? -2.369 15.108 -39.775 1.00 56.71 583 LEU A O 1
ATOM 838 N N . GLY A 1 133 ? -4.245 16.346 -39.629 1.00 49.52 584 GLY A N 1
ATOM 839 C CA . GLY A 1 133 ? -3.593 17.532 -39.076 1.00 46.37 584 GLY A CA 1
ATOM 840 C C . GLY A 1 133 ? -3.161 17.390 -37.618 1.00 42.81 584 GLY A C 1
ATOM 841 O O . GLY A 1 133 ? -2.492 18.276 -37.076 1.00 39.84 584 GLY A O 1
ATOM 842 N N . MET A 1 134 ? -3.609 16.298 -37.002 1.00 37.32 585 MET A N 1
ATOM 843 C CA A MET A 1 134 ? -3.289 15.929 -35.636 0.48 35.74 585 MET A CA 1
ATOM 844 C CA B MET A 1 134 ? -3.196 15.893 -35.668 0.52 34.09 585 MET A CA 1
ATOM 845 C C . MET A 1 134 ? -3.626 14.444 -35.516 1.00 32.71 585 MET A C 1
ATOM 846 O O . MET A 1 134 ? -4.596 13.999 -36.134 1.00 32.05 585 MET A O 1
ATOM 855 N N . SER A 1 135 ? -2.856 13.680 -34.751 1.00 30.73 586 SER A N 1
ATOM 856 C CA . SER A 1 135 ? -3.180 12.268 -34.529 1.00 31.14 586 SER A CA 1
ATOM 857 C C . SER A 1 135 ? -3.429 11.906 -33.053 1.00 28.50 586 SER A C 1
ATOM 858 O O . SER A 1 135 ? -3.905 10.803 -32.779 1.00 27.89 586 SER A O 1
ATOM 861 N N . CYS A 1 136 ? -3.106 12.832 -32.137 1.00 27.50 587 CYS A N 1
ATOM 862 C CA . CYS A 1 136 ? -3.232 12.614 -30.695 1.00 27.87 587 CYS A CA 1
ATOM 863 C C . CYS A 1 136 ? -4.012 13.761 -30.044 1.00 25.58 587 CYS A C 1
ATOM 864 O O . CYS A 1 136 ? -3.430 14.775 -29.652 1.00 26.60 587 CYS A O 1
ATOM 867 N N . PRO A 1 137 ? -5.332 13.670 -29.950 1.00 25.40 588 PRO A N 1
ATOM 868 C CA . PRO A 1 137 ? -6.169 12.641 -30.573 1.00 25.08 588 PRO A CA 1
ATOM 869 C C . PRO A 1 137 ? -6.448 12.986 -32.037 1.00 25.21 588 PRO A C 1
ATOM 870 O O . PRO A 1 137 ? -6.199 14.121 -32.458 1.00 24.36 588 PRO A O 1
ATOM 874 N N . PRO A 1 138 ? -7.010 12.036 -32.788 1.00 26.37 589 PRO A N 1
ATOM 875 C CA . PRO A 1 138 ? -7.598 12.402 -34.081 1.00 28.35 589 PRO A CA 1
ATOM 876 C C . PRO A 1 138 ? -8.595 13.568 -33.929 1.00 27.12 589 PRO A C 1
ATOM 877 O O . PRO A 1 138 ? -9.311 13.650 -32.924 1.00 25.72 589 PRO A O 1
ATOM 881 N N . PRO A 1 139 ? -8.653 14.487 -34.908 1.00 28.21 590 PRO A N 1
ATOM 882 C CA . PRO A 1 139 ? -9.415 15.732 -34.714 1.00 26.66 590 PRO A CA 1
ATOM 883 C C . PRO A 1 139 ? -10.903 15.551 -34.440 1.00 25.52 590 PRO A C 1
ATOM 884 O O . PRO A 1 139 ? -11.507 16.385 -33.773 1.00 23.61 590 PRO A O 1
ATOM 888 N N . ALA A 1 140 ? -11.492 14.454 -34.920 1.00 24.79 591 ALA A N 1
ATOM 889 C CA . ALA A 1 140 ? -12.913 14.209 -34.665 1.00 25.05 591 ALA A CA 1
ATOM 890 C C . ALA A 1 140 ? -13.253 14.133 -33.177 1.00 24.52 591 ALA A C 1
ATOM 891 O O . ALA A 1 140 ? -14.370 14.454 -32.799 1.00 24.64 591 ALA A O 1
ATOM 893 N N . PHE A 1 141 ? -12.287 13.720 -32.340 1.00 23.29 592 PHE A N 1
ATOM 894 C CA . PHE A 1 141 ? -12.514 13.568 -30.900 1.00 22.96 592 PHE A CA 1
ATOM 895 C C . PHE A 1 141 ? -12.661 14.913 -30.204 1.00 23.04 592 PHE A C 1
ATOM 896 O O . PHE A 1 141 ? -13.144 14.958 -29.081 1.00 23.45 592 PHE A O 1
ATOM 904 N N . VAL A 1 142 ? -12.215 15.996 -30.848 1.00 23.42 593 VAL A N 1
ATOM 905 C CA . VAL A 1 142 ? -12.314 17.353 -30.265 1.00 25.43 593 VAL A CA 1
ATOM 906 C C . VAL A 1 142 ? -13.169 18.352 -31.088 1.00 27.73 593 VAL A C 1
ATOM 907 O O . VAL A 1 142 ? -13.177 19.552 -30.835 1.00 29.49 593 VAL A O 1
ATOM 911 N N . GLU A 1 143 ? -13.915 17.823 -32.039 1.00 27.59 594 GLU A N 1
ATOM 912 C CA . GLU A 1 143 ? -14.867 18.589 -32.811 1.00 29.16 594 GLU A CA 1
ATOM 913 C C . GLU A 1 143 ? -16.092 18.849 -31.941 1.00 29.85 594 GLU A C 1
ATOM 914 O O . GLU A 1 143 ? -16.516 18.021 -31.124 1.00 26.68 594 GLU A O 1
ATOM 920 N N . GLN A 1 144 ? -16.637 20.051 -32.050 1.00 30.43 595 GLN A N 1
ATOM 921 C CA . GLN A 1 144 ? -17.638 20.492 -31.081 1.00 31.61 595 GLN A CA 1
ATOM 922 C C . GLN A 1 144 ? -18.895 19.636 -30.987 1.00 28.59 595 GLN A C 1
ATOM 923 O O . GLN A 1 144 ? -19.377 19.433 -29.889 1.00 29.53 595 GLN A O 1
ATOM 929 N N . SER A 1 145 ? -19.429 19.121 -32.097 1.00 29.64 596 SER A N 1
ATOM 930 C CA . SER A 1 145 ? -20.618 18.256 -32.006 1.00 29.51 596 SER A CA 1
ATOM 931 C C . SER A 1 145 ? -20.319 16.929 -31.275 1.00 26.63 596 SER A C 1
ATOM 932 O O . SER A 1 145 ? -21.151 16.458 -30.512 1.00 27.37 596 SER A O 1
ATOM 935 N N . PHE A 1 146 ? -19.128 16.365 -31.483 1.00 25.38 597 PHE A N 1
ATOM 936 C CA . PHE A 1 146 ? -18.708 15.188 -30.677 1.00 24.95 597 PHE A CA 1
ATOM 937 C C . PHE A 1 146 ? -18.485 15.539 -29.196 1.00 24.38 597 PHE A C 1
ATOM 938 O O . PHE A 1 146 ? -18.893 14.798 -28.314 1.00 23.87 597 PHE A O 1
ATOM 946 N N . LEU A 1 147 ? -17.885 16.684 -28.929 1.00 26.21 598 LEU A N 1
ATOM 947 C CA . LEU A 1 147 ? -17.652 17.145 -27.550 1.00 26.98 598 LEU A CA 1
ATOM 948 C C . LEU A 1 147 ? -18.937 17.304 -26.762 1.00 27.84 598 LEU A C 1
ATOM 949 O O . LEU A 1 147 ? -18.950 17.053 -25.555 1.00 26.16 598 LEU A O 1
ATOM 954 N N . GLN A 1 148 ? -20.028 17.671 -27.444 1.00 28.44 599 GLN A N 1
ATOM 955 C CA . GLN A 1 148 ? -21.358 17.655 -26.816 1.00 30.41 599 GLN A CA 1
ATOM 956 C C . GLN A 1 148 ? -21.800 16.252 -26.373 1.00 27.91 599 GLN A C 1
ATOM 957 O O . GLN A 1 148 ? -22.455 16.098 -25.334 1.00 29.37 599 GLN A O 1
ATOM 963 N N . LYS A 1 149 ? -21.441 15.223 -27.137 1.00 27.17 600 LYS A N 1
ATOM 964 C CA . LYS A 1 149 ? -21.733 13.832 -26.750 1.00 27.26 600 LYS A CA 1
ATOM 965 C C . LYS A 1 149 ? -20.933 13.457 -25.509 1.00 27.13 600 LYS A C 1
ATOM 966 O O . LYS A 1 149 ? -21.468 12.797 -24.615 1.00 27.88 600 LYS A O 1
ATOM 972 N N . VAL A 1 150 ? -19.674 13.908 -25.451 1.00 25.10 601 VAL A N 1
ATOM 973 C CA . VAL A 1 150 ? -18.811 13.658 -24.275 1.00 25.19 601 VAL A CA 1
ATOM 974 C C . VAL A 1 150 ? -19.420 14.333 -23.040 1.00 25.79 601 VAL A C 1
ATOM 975 O O . VAL A 1 150 ? -19.570 13.726 -21.978 1.00 24.71 601 VAL A O 1
ATOM 979 N N . LYS A 1 151 ? -19.788 15.588 -23.180 1.00 25.73 602 LYS A N 1
ATOM 980 C CA . LYS A 1 151 ? -20.405 16.304 -22.076 1.00 29.33 602 LYS A CA 1
ATOM 981 C C . LYS A 1 151 ? -21.646 15.589 -21.566 1.00 30.13 602 LYS A C 1
ATOM 982 O O . LYS A 1 151 ? -21.886 15.553 -20.359 1.00 29.60 602 LYS A O 1
ATOM 988 N N . SER A 1 152 ? -22.431 15.016 -22.476 1.00 31.21 603 SER A N 1
ATOM 989 C CA . SER A 1 152 ? -23.693 14.374 -22.102 1.00 31.73 603 SER A CA 1
ATOM 990 C C . SER A 1 152 ? -23.502 13.099 -21.252 1.00 31.30 603 SER A C 1
ATOM 991 O O . SER A 1 152 ? -24.434 12.702 -20.558 1.00 31.82 603 SER A O 1
ATOM 994 N N . ILE A 1 153 ? -22.308 12.479 -21.281 1.00 29.59 604 ILE A N 1
ATOM 995 C CA . ILE A 1 153 ? -22.030 11.307 -20.470 1.00 29.44 604 ILE A CA 1
ATOM 996 C C . ILE A 1 153 ? -21.088 11.549 -19.312 1.00 27.85 604 ILE A C 1
ATOM 997 O O . ILE A 1 153 ? -20.594 10.589 -18.719 1.00 30.81 604 ILE A O 1
ATOM 1002 N N . LEU A 1 154 ? -20.854 12.811 -18.981 1.00 28.20 605 LEU A N 1
ATOM 1003 C CA . LEU A 1 154 ? -19.986 13.164 -17.872 1.00 29.38 605 LEU A CA 1
ATOM 1004 C C . LEU A 1 154 ? -20.884 13.652 -16.735 1.00 29.15 605 LEU A C 1
ATOM 1005 O O . LEU A 1 154 ? -21.843 14.367 -16.963 1.00 30.04 605 LEU A O 1
ATOM 1010 N N . THR A 1 155 ? -20.528 13.319 -15.513 1.00 29.52 606 THR A N 1
ATOM 1011 C CA . THR A 1 155 ? -21.222 13.913 -14.353 1.00 33.62 606 THR A CA 1
ATOM 1012 C C . THR A 1 155 ? -20.975 15.438 -14.319 1.00 34.05 606 THR A C 1
ATOM 1013 O O . THR A 1 155 ? -19.950 15.924 -14.826 1.00 30.46 606 THR A O 1
ATOM 1017 N N . PRO A 1 156 ? -21.923 16.211 -13.759 1.00 34.61 607 PRO A N 1
ATOM 1018 C CA . PRO A 1 156 ? -21.758 17.661 -13.757 1.00 34.51 607 PRO A CA 1
ATOM 1019 C C . PRO A 1 156 ? -20.441 18.151 -13.125 1.00 30.65 607 PRO A C 1
ATOM 1020 O O . PRO A 1 156 ? -19.881 19.120 -13.598 1.00 33.51 607 PRO A O 1
ATOM 1024 N N . GLU A 1 157 ? -19.965 17.482 -12.082 1.00 32.14 608 GLU A N 1
ATOM 1025 C CA . GLU A 1 157 ? -18.714 17.857 -11.406 1.00 32.92 608 GLU A CA 1
ATOM 1026 C C . GLU A 1 157 ? -17.512 16.961 -11.800 1.00 31.39 608 GLU A C 1
ATOM 1027 O O . GLU A 1 157 ? -16.456 16.970 -11.134 1.00 31.87 608 GLU A O 1
ATOM 1030 N N . GLY A 1 158 ? -17.669 16.200 -12.879 1.00 28.13 609 GLY A N 1
ATOM 1031 C CA . GLY A 1 158 ? -16.617 15.301 -13.339 1.00 27.35 609 GLY A CA 1
ATOM 1032 C C . GLY A 1 158 ? -15.523 16.046 -14.084 1.00 25.29 609 GLY A C 1
ATOM 1033 O O . GLY A 1 158 ? -15.539 17.289 -14.197 1.00 27.26 609 GLY A O 1
ATOM 1034 N N . VAL A 1 159 ? -14.570 15.273 -14.602 1.00 24.54 610 VAL A N 1
ATOM 1035 C CA . VAL A 1 159 ? -13.433 15.828 -15.286 1.00 24.54 610 VAL A CA 1
ATOM 1036 C C . VAL A 1 159 ? -13.205 15.060 -16.589 1.00 22.85 610 VAL A C 1
ATOM 1037 O O . VAL A 1 159 ? -13.274 13.831 -16.605 1.00 22.82 610 VAL A O 1
ATOM 1041 N N . PHE A 1 160 ? -12.948 15.809 -17.659 1.00 21.08 611 PHE A N 1
ATOM 1042 C CA . PHE A 1 160 ? -12.593 15.256 -18.968 1.00 23.50 611 PHE A CA 1
ATOM 1043 C C . PHE A 1 160 ? -11.107 15.576 -19.175 1.00 21.80 611 PHE A C 1
ATOM 1044 O O . PHE A 1 160 ? -10.728 16.741 -19.104 1.00 22.64 611 PHE A O 1
ATOM 1052 N N . ILE A 1 161 ? -10.283 14.545 -19.356 1.00 21.29 612 ILE A N 1
ATOM 1053 C CA . ILE A 1 161 ? -8.833 14.668 -19.361 1.00 21.56 612 ILE A CA 1
ATOM 1054 C C . ILE A 1 161 ? -8.353 14.200 -20.710 1.00 21.69 612 ILE A C 1
ATOM 1055 O O . ILE A 1 161 ? -8.658 13.059 -21.106 1.00 21.24 612 ILE A O 1
ATOM 1060 N N . LEU A 1 162 ? -7.581 15.045 -21.393 1.00 22.16 613 LEU A N 1
ATOM 1061 C CA A LEU A 1 162 ? -7.158 14.797 -22.761 0.64 23.85 613 LEU A CA 1
ATOM 1062 C CA B LEU A 1 162 ? -7.123 14.747 -22.760 0.36 22.51 613 LEU A CA 1
ATOM 1063 C C . LEU A 1 162 ? -5.633 14.889 -22.886 1.00 22.92 613 LEU A C 1
ATOM 1064 O O . LEU A 1 162 ? -5.063 15.877 -22.444 1.00 24.10 613 LEU A O 1
ATOM 1073 N N . ASN A 1 163 ? -5.021 13.896 -23.517 1.00 22.08 614 ASN A N 1
ATOM 1074 C CA . ASN A 1 163 ? -3.620 13.928 -23.901 1.00 22.70 614 ASN A CA 1
ATOM 1075 C C . ASN A 1 163 ? -3.608 14.540 -25.299 1.00 24.20 614 ASN A C 1
ATOM 1076 O O . ASN A 1 163 ? -4.170 13.947 -26.221 1.00 24.68 614 ASN A O 1
ATOM 1081 N N . LEU A 1 164 ? -2.968 15.710 -25.456 1.00 24.16 615 LEU A N 1
ATOM 1082 C CA . LEU A 1 164 ? -2.926 16.458 -26.744 1.00 25.52 615 LEU A CA 1
ATOM 1083 C C . LEU A 1 164 ? -1.498 16.637 -27.261 1.00 25.77 615 LEU A C 1
ATOM 1084 O O . LEU A 1 164 ? -0.614 17.098 -26.527 1.00 25.63 615 LEU A O 1
ATOM 1089 N N . VAL A 1 165 ? -1.280 16.250 -28.510 1.00 25.13 616 VAL A N 1
ATOM 1090 C CA . VAL A 1 165 ? -0.059 16.611 -29.242 1.00 27.52 616 VAL A CA 1
ATOM 1091 C C . VAL A 1 165 ? -0.526 17.359 -30.470 1.00 28.87 616 VAL A C 1
ATOM 1092 O O . VAL A 1 165 ? -1.180 16.775 -31.322 1.00 27.47 616 VAL A O 1
ATOM 1096 N N . CYS A 1 166 ? -0.219 18.645 -30.559 1.00 29.32 617 CYS A N 1
ATOM 1097 C CA . CYS A 1 166 ? -0.577 19.403 -31.735 1.00 31.06 617 CYS A CA 1
ATOM 1098 C C . CYS A 1 166 ? 0.528 20.420 -32.018 1.00 30.59 617 CYS A C 1
ATOM 1099 O O . CYS A 1 166 ? 0.603 21.446 -31.343 1.00 32.49 617 CYS A O 1
ATOM 1102 N N . ARG A 1 167 ? 1.430 20.079 -32.954 1.00 27.36 618 ARG A N 1
ATOM 1103 C CA . ARG A 1 167 ? 2.528 20.979 -33.337 1.00 27.29 618 ARG A CA 1
ATOM 1104 C C . ARG A 1 167 ? 2.080 22.157 -34.208 1.00 26.57 618 ARG A C 1
ATOM 1105 O O . ARG A 1 167 ? 2.725 23.202 -34.202 1.00 27.00 618 ARG A O 1
ATOM 1113 N N . ASP A 1 168 ? 0.991 21.984 -34.950 1.00 26.30 619 ASP A N 1
ATOM 1114 C CA . ASP A 1 168 ? 0.383 23.062 -35.736 1.00 28.04 619 ASP A CA 1
ATOM 1115 C C . ASP A 1 168 ? -0.310 24.024 -34.773 1.00 31.35 619 ASP A C 1
ATOM 1116 O O . ASP A 1 168 ? -1.402 23.716 -34.246 1.00 30.68 619 ASP A O 1
ATOM 1121 N N . LEU A 1 169 ? 0.311 25.166 -34.511 1.00 30.74 620 LEU A N 1
ATOM 1122 C CA . LEU A 1 169 ? -0.185 26.043 -33.457 1.00 35.03 620 LEU A CA 1
ATOM 1123 C C . LEU A 1 169 ? -1.501 26.746 -33.786 1.00 34.56 620 LEU A C 1
ATOM 1124 O O . LEU A 1 169 ? -2.274 27.032 -32.869 1.00 38.39 620 LEU A O 1
ATOM 1129 N N . GLY A 1 170 ? -1.756 27.012 -35.053 1.00 34.78 621 GLY A N 1
ATOM 1130 C CA . GLY A 1 170 ? -3.051 27.539 -35.488 1.00 38.38 621 GLY A CA 1
ATOM 1131 C C . GLY A 1 170 ? -4.178 26.564 -35.152 1.00 39.26 621 GLY A C 1
ATOM 1132 O O . GLY A 1 170 ? -5.172 26.931 -34.516 1.00 35.64 621 GLY A O 1
ATOM 1133 N N . LEU A 1 171 ? -3.999 25.310 -35.561 1.00 35.50 622 LEU A N 1
ATOM 1134 C CA . LEU A 1 171 ? -4.938 24.252 -35.225 1.00 33.62 622 LEU A CA 1
ATOM 1135 C C . LEU A 1 171 ? -5.092 24.098 -33.726 1.00 33.32 622 LEU A C 1
ATOM 1136 O O . LEU A 1 171 ? -6.225 23.968 -33.240 1.00 30.92 622 LEU A O 1
ATOM 1141 N N . LYS A 1 172 ? -3.978 24.114 -32.982 1.00 31.53 623 LYS A N 1
ATOM 1142 C CA . LYS A 1 172 ? -4.039 23.965 -31.537 1.00 32.57 623 LYS A CA 1
ATOM 1143 C C . LYS A 1 172 ? -4.930 25.022 -30.861 1.00 35.76 623 LYS A C 1
ATOM 1144 O O . LYS A 1 172 ? -5.702 24.692 -29.961 1.00 32.97 623 LYS A O 1
ATOM 1150 N N . ASP A 1 173 ? -4.806 26.280 -31.289 1.00 36.70 624 ASP A N 1
ATOM 1151 C CA . ASP A 1 173 ? -5.656 27.354 -30.777 1.00 37.44 624 ASP A CA 1
ATOM 1152 C C . ASP A 1 173 ? -7.143 27.132 -31.093 1.00 33.39 624 ASP A C 1
ATOM 1153 O O . ASP A 1 173 ? -7.976 27.390 -30.236 1.00 35.28 624 ASP A O 1
ATOM 1158 N N . SER A 1 174 ? -7.460 26.628 -32.284 1.00 35.57 625 SER A N 1
ATOM 1159 C CA . SER A 1 174 ? -8.831 26.265 -32.660 1.00 37.18 625 SER A CA 1
ATOM 1160 C C . SER A 1 174 ? -9.378 25.115 -31.795 1.00 36.66 625 SER A C 1
ATOM 1161 O O . SER A 1 174 ? -10.520 25.161 -31.315 1.00 34.64 625 SER A O 1
ATOM 1164 N N . VAL A 1 175 ? -8.549 24.096 -31.583 1.00 33.49 626 VAL A N 1
ATOM 1165 C CA . VAL A 1 175 ? -8.917 22.966 -30.709 1.00 32.36 626 VAL A CA 1
ATOM 1166 C C . VAL A 1 175 ? -9.224 23.457 -29.297 1.00 31.74 626 VAL A C 1
ATOM 1167 O O . VAL A 1 175 ? -10.276 23.126 -28.728 1.00 29.97 626 VAL A O 1
ATOM 1171 N N . LEU A 1 176 ? -8.294 24.222 -28.715 1.00 31.48 627 LEU A N 1
ATOM 1172 C CA . LEU A 1 176 ? -8.474 24.767 -27.376 1.00 33.29 627 LEU A CA 1
ATOM 1173 C C . LEU A 1 176 ? -9.716 25.653 -27.247 1.00 30.76 627 LEU A C 1
ATOM 1174 O O . LEU A 1 176 ? -10.440 25.556 -26.244 1.00 30.01 627 LEU A O 1
ATOM 1179 N N . ALA A 1 177 ? -9.965 26.483 -28.250 1.00 32.27 628 ALA A N 1
ATOM 1180 C CA . ALA A 1 177 ? -11.162 27.351 -28.245 1.00 34.41 628 ALA A CA 1
ATOM 1181 C C . ALA A 1 177 ? -12.451 26.527 -28.247 1.00 34.74 628 ALA A C 1
ATOM 1182 O O . ALA A 1 177 ? -13.393 26.816 -27.499 1.00 32.80 628 ALA A O 1
ATOM 1184 N N . GLY A 1 178 ? -12.483 25.498 -29.080 1.00 33.29 629 GLY A N 1
ATOM 1185 C CA . GLY A 1 178 ? -13.631 24.580 -29.146 1.00 33.28 629 GLY A CA 1
ATOM 1186 C C . GLY A 1 178 ? -13.850 23.806 -27.858 1.00 30.54 629 GLY A C 1
ATOM 1187 O O . GLY A 1 178 ? -14.996 23.636 -27.410 1.00 30.93 629 GLY A O 1
ATOM 1188 N N . LEU A 1 179 ? -12.765 23.325 -27.249 1.00 29.31 630 LEU A N 1
ATOM 1189 C CA . LEU A 1 179 ? -12.874 22.654 -25.964 1.00 29.37 630 LEU A CA 1
ATOM 1190 C C . LEU A 1 179 ? -13.482 23.580 -24.904 1.00 28.69 630 LEU A C 1
ATOM 1191 O O . LEU A 1 179 ? -14.380 23.174 -24.162 1.00 28.20 630 LEU A O 1
ATOM 1196 N N . LYS A 1 180 ? -12.959 24.796 -24.831 1.00 30.37 631 LYS A N 1
ATOM 1197 C CA . LYS A 1 180 ? -13.415 25.788 -23.855 1.00 34.80 631 LYS A CA 1
ATOM 1198 C C . LYS A 1 180 ? -14.885 26.191 -24.080 1.00 32.39 631 LYS A C 1
ATOM 1199 O O . LYS A 1 180 ? -15.606 26.427 -23.112 1.00 32.10 631 LYS A O 1
ATOM 1203 N N . ALA A 1 181 ? -15.323 26.230 -25.336 1.00 34.06 632 ALA A N 1
ATOM 1204 C CA . ALA A 1 181 ? -16.740 26.480 -25.669 1.00 34.70 632 ALA A CA 1
ATOM 1205 C C . ALA A 1 181 ? -17.691 25.473 -25.011 1.00 36.08 632 ALA A C 1
ATOM 1206 O O . ALA A 1 181 ? -18.780 25.829 -24.600 1.00 34.98 632 ALA A O 1
ATOM 1208 N N . VAL A 1 182 ? -17.270 24.214 -24.918 1.00 31.75 633 VAL A N 1
ATOM 1209 C CA . VAL A 1 182 ? -18.089 23.159 -24.323 1.00 31.48 633 VAL A CA 1
ATOM 1210 C C . VAL A 1 182 ? -17.753 22.929 -22.854 1.00 31.47 633 VAL A C 1
ATOM 1211 O O . VAL A 1 182 ? -18.666 22.639 -22.080 1.00 31.86 633 VAL A O 1
ATOM 1215 N N . PHE A 1 183 ? -16.465 23.072 -22.470 1.00 29.20 634 PHE A N 1
ATOM 1216 C CA . PHE A 1 183 ? -15.990 22.900 -21.098 1.00 30.13 634 PHE A CA 1
ATOM 1217 C C . PHE A 1 183 ? -15.319 24.189 -20.634 1.00 33.18 634 PHE A C 1
ATOM 1218 O O . PHE A 1 183 ? -14.102 24.375 -20.811 1.00 32.66 634 PHE A O 1
ATOM 1226 N N . PRO A 1 184 ? -16.101 25.093 -20.029 1.00 36.91 635 PRO A N 1
ATOM 1227 C CA . PRO A 1 184 ? -15.530 26.434 -19.804 1.00 36.97 635 PRO A CA 1
ATOM 1228 C C . PRO A 1 184 ? -14.432 26.535 -18.736 1.00 36.98 635 PRO A C 1
ATOM 1229 O O . PRO A 1 184 ? -13.683 27.510 -18.723 1.00 37.79 635 PRO A O 1
ATOM 1233 N N . LEU A 1 185 ? -14.292 25.537 -17.876 1.00 30.44 636 LEU A N 1
ATOM 1234 C CA . LEU A 1 185 ? -13.179 25.512 -16.949 1.00 30.73 636 LEU A CA 1
ATOM 1235 C C . LEU A 1 185 ? -12.113 24.590 -17.547 1.00 30.47 636 LEU A C 1
ATOM 1236 O O . LEU A 1 185 ? -12.361 23.389 -17.675 1.00 28.61 636 LEU A O 1
ATOM 1241 N N A LEU A 1 186 ? -10.978 25.171 -17.940 0.50 28.90 637 LEU A N 1
ATOM 1242 N N B LEU A 1 186 ? -10.945 25.134 -17.902 0.50 28.17 637 LEU A N 1
ATOM 1243 C CA A LEU A 1 186 ? -9.871 24.465 -18.561 0.50 29.70 637 LEU A CA 1
ATOM 1244 C CA B LEU A 1 186 ? -9.903 24.378 -18.597 0.50 28.52 637 LEU A CA 1
ATOM 1245 C C A LEU A 1 186 ? -8.630 24.683 -17.711 0.50 29.04 637 LEU A C 1
ATOM 1246 C C B LEU A 1 186 ? -8.502 24.635 -18.023 0.50 28.08 637 LEU A C 1
ATOM 1247 O O A LEU A 1 186 ? -8.362 25.823 -17.270 0.50 26.53 637 LEU A O 1
ATOM 1248 O O B LEU A 1 186 ? -7.965 25.761 -18.123 0.50 27.04 637 LEU A O 1
ATOM 1257 N N . TYR A 1 187 ? -7.922 23.592 -17.426 1.00 24.63 638 TYR A N 1
ATOM 1258 C CA . TYR A 1 187 ? -6.568 23.635 -16.899 1.00 25.70 638 TYR A CA 1
ATOM 1259 C C . TYR A 1 187 ? -5.653 22.904 -17.863 1.00 26.46 638 TYR A C 1
ATOM 1260 O O . TYR A 1 187 ? -6.091 21.988 -18.583 1.00 24.06 638 TYR A O 1
ATOM 1269 N N . VAL A 1 188 ? -4.365 23.255 -17.819 1.00 26.05 639 VAL A N 1
ATOM 1270 C CA . VAL A 1 188 ? -3.378 22.752 -18.770 1.00 27.02 639 VAL A CA 1
ATOM 1271 C C . VAL A 1 188 ? -2.099 22.376 -18.022 1.00 27.04 639 VAL A C 1
ATOM 1272 O O . VAL A 1 188 ? -1.629 23.150 -17.168 1.00 25.34 639 VAL A O 1
ATOM 1276 N N . ARG A 1 189 ? -1.536 21.219 -18.364 1.00 25.76 640 ARG A N 1
ATOM 1277 C CA . ARG A 1 189 ? -0.230 20.812 -17.875 1.00 27.26 640 ARG A CA 1
ATOM 1278 C C . ARG A 1 189 ? 0.666 20.452 -19.040 1.00 28.94 640 ARG A C 1
ATOM 1279 O O . ARG A 1 189 ? 0.337 19.531 -19.779 1.00 28.03 640 ARG A O 1
ATOM 1287 N N . ARG A 1 190 ? 1.788 21.166 -19.203 1.00 28.10 641 ARG A N 1
ATOM 1288 C CA . ARG A 1 190 ? 2.836 20.769 -20.168 1.00 32.75 641 ARG A CA 1
ATOM 1289 C C . ARG A 1 190 ? 3.689 19.691 -19.495 1.00 34.92 641 ARG A C 1
ATOM 1290 O O . ARG A 1 190 ? 3.906 19.744 -18.294 1.00 39.19 641 ARG A O 1
ATOM 1298 N N . ILE A 1 191 ? 4.135 18.692 -20.243 1.00 36.12 642 ILE A N 1
ATOM 1299 C CA . ILE A 1 191 ? 4.872 17.567 -19.665 1.00 37.23 642 ILE A CA 1
ATOM 1300 C C . ILE A 1 191 ? 6.367 17.768 -19.910 1.00 40.67 642 ILE A C 1
ATOM 1301 O O . ILE A 1 191 ? 6.794 18.059 -21.030 1.00 37.03 642 ILE A O 1
ATOM 1306 N N . GLU A 1 192 ? 7.161 17.598 -18.855 1.00 42.88 643 GLU A N 1
ATOM 1307 C CA . GLU A 1 192 ? 8.615 17.786 -18.934 1.00 42.23 643 GLU A CA 1
ATOM 1308 C C . GLU A 1 192 ? 9.209 16.817 -19.932 1.00 39.14 643 GLU A C 1
ATOM 1309 O O . GLU A 1 192 ? 8.905 15.628 -19.892 1.00 41.42 643 GLU A O 1
ATOM 1311 N N . GLY A 1 193 ? 10.020 17.330 -20.848 1.00 40.37 644 GLY A N 1
ATOM 1312 C CA . GLY A 1 193 ? 10.766 16.498 -21.780 1.00 42.08 644 GLY A CA 1
ATOM 1313 C C . GLY A 1 193 ? 9.961 15.954 -22.944 1.00 42.61 644 GLY A C 1
ATOM 1314 O O . GLY A 1 193 ? 10.418 15.038 -23.626 1.00 43.48 644 GLY A O 1
ATOM 1315 N N . GLU A 1 194 ? 8.757 16.486 -23.176 1.00 42.32 645 GLU A N 1
ATOM 1316 C CA . GLU A 1 194 ? 7.949 16.037 -24.317 1.00 39.66 645 GLU A CA 1
ATOM 1317 C C . GLU A 1 194 ? 6.973 17.099 -24.768 1.00 35.72 645 GLU A C 1
ATOM 1318 O O . GLU A 1 194 ? 6.706 18.059 -24.053 1.00 35.75 645 GLU A O 1
ATOM 1324 N N . VAL A 1 195 ? 6.482 16.947 -25.996 1.00 33.59 646 VAL A N 1
ATOM 1325 C CA . VAL A 1 195 ? 5.589 17.941 -26.602 1.00 31.58 646 VAL A CA 1
ATOM 1326 C C . VAL A 1 195 ? 4.122 17.875 -26.071 1.00 29.69 646 VAL A C 1
ATOM 1327 O O . VAL A 1 195 ? 3.384 18.846 -26.146 1.00 28.94 646 VAL A O 1
ATOM 1331 N N . ASN A 1 196 ? 3.739 16.719 -25.555 1.00 29.02 647 ASN A N 1
ATOM 1332 C CA . ASN A 1 196 ? 2.375 16.443 -25.044 1.00 29.09 647 ASN A CA 1
ATOM 1333 C C . ASN A 1 196 ? 1.947 17.459 -24.027 1.00 27.63 647 ASN A C 1
ATOM 1334 O O . ASN A 1 196 ? 2.758 17.884 -23.183 1.00 28.04 647 ASN A O 1
ATOM 1339 N N . GLU A 1 197 ? 0.694 17.864 -24.086 1.00 25.71 648 GLU A N 1
ATOM 1340 C CA . GLU A 1 197 ? 0.118 18.533 -22.954 1.00 28.76 648 GLU A CA 1
ATOM 1341 C C . GLU A 1 197 ? -1.190 17.878 -22.531 1.00 27.54 648 GLU A C 1
ATOM 1342 O O . GLU A 1 197 ? -1.894 17.283 -23.348 1.00 25.65 648 GLU A O 1
ATOM 1348 N N . ILE A 1 198 ? -1.491 17.982 -21.247 1.00 23.73 649 ILE A N 1
ATOM 1349 C CA . ILE A 1 198 ? -2.686 17.373 -20.699 1.00 24.63 649 ILE A CA 1
ATOM 1350 C C . ILE A 1 198 ? -3.662 18.494 -20.432 1.00 24.33 649 ILE A C 1
ATOM 1351 O O . ILE A 1 198 ? -3.317 19.495 -19.788 1.00 24.72 649 ILE A O 1
ATOM 1356 N N . LEU A 1 199 ? -4.876 18.352 -20.971 1.00 21.56 650 LEU A N 1
ATOM 1357 C CA . LEU A 1 199 ? -5.933 19.269 -20.719 1.00 23.68 650 LEU A CA 1
ATOM 1358 C C . LEU A 1 199 ? -6.911 18.638 -19.743 1.00 24.05 650 LEU A C 1
ATOM 1359 O O . LEU A 1 199 ? -7.304 17.491 -19.894 1.00 24.95 650 LEU A O 1
ATOM 1364 N N . PHE A 1 200 ? -7.324 19.417 -18.770 1.00 22.05 651 PHE A N 1
ATOM 1365 C CA . PHE A 1 200 ? -8.292 18.977 -17.760 1.00 23.30 651 PHE A CA 1
ATOM 1366 C C . PHE A 1 200 ? -9.493 19.895 -17.904 1.00 23.30 651 PHE A C 1
ATOM 1367 O O . PHE A 1 200 ? -9.392 21.135 -17.703 1.00 25.52 651 PHE A O 1
ATOM 1375 N N . CYS A 1 201 ? -10.626 19.333 -18.286 1.00 24.06 652 CYS A N 1
ATOM 1376 C CA . CYS A 1 201 ? -11.777 20.121 -18.703 1.00 23.95 652 CYS A CA 1
ATOM 1377 C C . CYS A 1 201 ? -12.963 19.844 -17.798 1.00 25.01 652 CYS A C 1
ATOM 1378 O O . CYS A 1 201 ? -13.352 18.686 -17.554 1.00 24.39 652 CYS A O 1
ATOM 1381 N N . GLN A 1 202 ? -13.556 20.916 -17.311 1.00 25.24 653 GLN A N 1
ATOM 1382 C CA . GLN A 1 202 ? -14.731 20.800 -16.444 1.00 28.14 653 GLN A CA 1
ATOM 1383 C C . GLN A 1 202 ? -15.830 21.775 -16.871 1.00 29.89 653 GLN A C 1
ATOM 1384 O O . GLN A 1 202 ? -15.615 22.675 -17.718 1.00 28.83 653 GLN A O 1
ATOM 1390 N N . LEU A 1 203 ? -17.001 21.591 -16.280 1.00 29.89 654 LEU A N 1
ATOM 1391 C CA . LEU A 1 203 ? -18.208 22.263 -16.740 1.00 35.59 654 LEU A CA 1
ATOM 1392 C C . LEU A 1 203 ? -18.578 23.557 -16.010 1.00 37.13 654 LEU A C 1
ATOM 1393 O O . LEU A 1 203 ? -19.268 24.385 -16.593 1.00 43.58 654 LEU A O 1
ATOM 1398 N N . HIS A 1 204 ? -18.124 23.745 -14.776 1.00 38.91 655 HIS A N 1
ATOM 1399 C CA . HIS A 1 204 ? -18.622 24.857 -13.931 1.00 42.62 655 HIS A CA 1
ATOM 1400 C C . HIS A 1 204 ? -17.509 25.728 -13.341 1.00 41.40 655 HIS A C 1
ATOM 1401 O O . HIS A 1 204 ? -17.020 25.450 -12.238 1.00 43.67 655 HIS A O 1
ATOM 1408 N N . PRO A 1 205 ? -17.115 26.794 -14.064 1.00 43.27 656 PRO A N 1
ATOM 1409 C CA . PRO A 1 205 ? -16.058 27.699 -13.581 1.00 49.54 656 PRO A CA 1
ATOM 1410 C C . PRO A 1 205 ? -16.353 28.378 -12.226 1.00 51.59 656 PRO A C 1
ATOM 1411 O O . PRO A 1 205 ? -15.417 28.668 -11.480 1.00 51.04 656 PRO A O 1
ATOM 1415 N N . GLU A 1 206 ? -17.629 28.616 -11.922 1.00 59.50 657 GLU A N 1
ATOM 1416 C CA . GLU A 1 206 ? -18.034 29.226 -10.630 1.00 64.20 657 GLU A CA 1
ATOM 1417 C C . GLU A 1 206 ? -17.654 28.407 -9.377 1.00 66.31 657 GLU A C 1
ATOM 1418 O O . GLU A 1 206 ? -17.454 28.979 -8.300 1.00 67.86 657 GLU A O 1
ATOM 1424 N N . GLN A 1 207 ? -17.555 27.082 -9.532 1.00 63.78 658 GLN A N 1
ATOM 1425 C CA . GLN A 1 207 ? -17.201 26.160 -8.446 1.00 62.97 658 GLN A CA 1
ATOM 1426 C C . GLN A 1 207 ? -15.703 25.826 -8.370 1.00 58.65 658 GLN A C 1
ATOM 1427 O O . GLN A 1 207 ? -15.303 25.017 -7.528 1.00 54.31 658 GLN A O 1
ATOM 1433 N N . LYS A 1 208 ? -14.878 26.457 -9.213 1.00 56.27 659 LYS A N 1
ATOM 1434 C CA . LYS A 1 208 ? -13.458 26.118 -9.301 1.00 56.70 659 LYS A CA 1
ATOM 1435 C C . LYS A 1 208 ? -12.726 26.337 -7.975 1.00 58.77 659 LYS A C 1
ATOM 1436 O O . LYS A 1 208 ? -13.116 27.177 -7.159 1.00 57.90 659 LYS A O 1
ATOM 1441 N N . LEU A 1 209 ? -11.660 25.569 -7.788 1.00 58.77 660 LEU A N 1
ATOM 1442 C CA . LEU A 1 209 ? -10.852 25.628 -6.581 1.00 59.64 660 LEU A CA 1
ATOM 1443 C C . LEU A 1 209 ? -9.943 26.847 -6.648 1.00 58.14 660 LEU A C 1
ATOM 1444 O O . LEU A 1 209 ? -9.374 27.136 -7.694 1.00 56.69 660 LEU A O 1
ATOM 1449 N N . ALA A 1 210 ? -9.817 27.562 -5.526 1.00 60.23 661 ALA A N 1
ATOM 1450 C CA . ALA A 1 210 ? -8.821 28.635 -5.401 1.00 56.10 661 ALA A CA 1
ATOM 1451 C C . ALA A 1 210 ? -7.421 28.003 -5.389 1.00 54.87 661 ALA A C 1
ATOM 1452 O O . ALA A 1 210 ? -7.258 26.852 -4.953 1.00 56.25 661 ALA A O 1
ATOM 1454 N N . THR A 1 211 ? -6.428 28.749 -5.874 1.00 50.96 662 THR A N 1
ATOM 1455 C CA . THR A 1 211 ? -5.033 28.280 -5.954 1.00 51.60 662 THR A CA 1
ATOM 1456 C C . THR A 1 211 ? -4.515 27.513 -4.726 1.00 51.37 662 THR A C 1
ATOM 1457 O O . THR A 1 211 ? -3.926 26.437 -4.889 1.00 48.15 662 THR A O 1
ATOM 1461 N N . PRO A 1 212 ? -4.684 28.071 -3.502 1.00 51.11 663 PRO A N 1
ATOM 1462 C CA . PRO A 1 212 ? -4.263 27.276 -2.337 1.00 49.57 663 PRO A CA 1
ATOM 1463 C C . PRO A 1 212 ? -4.944 25.898 -2.245 1.00 45.95 663 PRO A C 1
ATOM 1464 O O . PRO A 1 212 ? -4.280 24.913 -1.930 1.00 45.97 663 PRO A O 1
ATOM 1468 N N . GLU A 1 213 ? -6.247 25.852 -2.519 1.00 46.66 664 GLU A N 1
ATOM 1469 C CA . GLU A 1 213 ? -7.021 24.592 -2.524 1.00 49.01 664 GLU A CA 1
ATOM 1470 C C . GLU A 1 213 ? -6.535 23.649 -3.627 1.00 43.19 664 GLU A C 1
ATOM 1471 O O . GLU A 1 213 ? -6.354 22.463 -3.397 1.00 45.61 664 GLU A O 1
ATOM 1473 N N . LEU A 1 214 ? -6.300 24.218 -4.805 1.00 41.69 665 LEU A N 1
ATOM 1474 C CA . LEU A 1 214 ? -5.673 23.527 -5.951 1.00 43.45 665 LEU A CA 1
ATOM 1475 C C . LEU A 1 214 ? -4.373 22.826 -5.544 1.00 43.27 665 LEU A C 1
ATOM 1476 O O . LEU A 1 214 ? -4.177 21.641 -5.801 1.00 43.34 665 LEU A O 1
ATOM 1481 N N . LEU A 1 215 ? -3.506 23.565 -4.860 1.00 45.38 666 LEU A N 1
ATOM 1482 C CA . LEU A 1 215 ? -2.246 23.033 -4.361 1.00 45.82 666 LEU A CA 1
ATOM 1483 C C . LEU A 1 215 ? -2.450 21.951 -3.288 1.00 42.01 666 LEU A C 1
ATOM 1484 O O . LEU A 1 215 ? -1.792 20.923 -3.311 1.00 42.26 666 LEU A O 1
ATOM 1489 N N . GLU A 1 216 ? -3.374 22.189 -2.364 1.00 43.62 667 GLU A N 1
ATOM 1490 C CA . GLU A 1 216 ? -3.627 21.266 -1.270 1.00 42.38 667 GLU A CA 1
ATOM 1491 C C . GLU A 1 216 ? -4.122 19.902 -1.793 1.00 42.33 667 GLU A C 1
ATOM 1492 O O . GLU A 1 216 ? -3.541 18.855 -1.455 1.00 43.54 667 GLU A O 1
ATOM 1494 N N . THR A 1 217 ? -5.141 19.932 -2.659 1.00 45.70 668 THR A N 1
ATOM 1495 C CA A THR A 1 217 ? -5.727 18.703 -3.218 0.50 44.86 668 THR A CA 1
ATOM 1496 C CA B THR A 1 217 ? -5.721 18.691 -3.208 0.50 43.00 668 THR A CA 1
ATOM 1497 C C . THR A 1 217 ? -4.700 17.881 -4.011 1.00 42.66 668 THR A C 1
ATOM 1498 O O . THR A 1 217 ? -4.652 16.664 -3.889 1.00 43.93 668 THR A O 1
ATOM 1505 N N . ALA A 1 218 ? -3.846 18.548 -4.795 1.00 39.03 669 ALA A N 1
ATOM 1506 C CA . ALA A 1 218 ? -2.799 17.827 -5.533 1.00 39.66 669 ALA A CA 1
ATOM 1507 C C . ALA A 1 218 ? -1.813 17.124 -4.616 1.00 40.37 669 ALA A C 1
ATOM 1508 O O . ALA A 1 218 ? -1.466 15.982 -4.844 1.00 39.31 669 ALA A O 1
ATOM 1510 N N . GLN A 1 219 ? -1.345 17.810 -3.582 1.00 42.74 670 GLN A N 1
ATOM 1511 C CA . GLN A 1 219 ? -0.331 17.221 -2.698 1.00 46.33 670 GLN A CA 1
ATOM 1512 C C . GLN A 1 219 ? -0.880 16.035 -1.901 1.00 44.46 670 GLN A C 1
ATOM 1513 O O . GLN A 1 219 ? -0.188 15.043 -1.698 1.00 51.04 670 GLN A O 1
ATOM 1519 N N . ALA A 1 220 ? -2.124 16.150 -1.467 1.00 45.55 671 ALA A N 1
ATOM 1520 C CA . ALA A 1 220 ? -2.814 15.062 -0.791 1.00 47.07 671 ALA A CA 1
ATOM 1521 C C . ALA A 1 220 ? -2.934 13.808 -1.680 1.00 48.61 671 ALA A C 1
ATOM 1522 O O . ALA A 1 220 ? -2.671 12.701 -1.219 1.00 46.17 671 ALA A O 1
ATOM 1524 N N . LEU A 1 221 ? -3.279 13.994 -2.959 1.00 44.03 672 LEU A N 1
ATOM 1525 C CA . LEU A 1 221 ? -3.375 12.867 -3.888 1.00 43.33 672 LEU A CA 1
ATOM 1526 C C . LEU A 1 221 ? -2.054 12.153 -4.056 1.00 42.30 672 LEU A C 1
ATOM 1527 O O . LEU A 1 221 ? -2.013 10.934 -3.997 1.00 42.93 672 LEU A O 1
ATOM 1532 N N . GLU A 1 222 ? -0.966 12.906 -4.238 1.00 46.45 673 GLU A N 1
ATOM 1533 C CA . GLU A 1 222 ? 0.354 12.300 -4.487 1.00 50.51 673 GLU A CA 1
ATOM 1534 C C . GLU A 1 222 ? 0.893 11.524 -3.275 1.00 53.26 673 GLU A C 1
ATOM 1535 O O . GLU A 1 222 ? 1.663 10.577 -3.445 1.00 53.94 673 GLU A O 1
ATOM 1537 N N . ARG A 1 223 ? 0.491 11.938 -2.073 1.00 56.86 674 ARG A N 1
ATOM 1538 C CA . ARG A 1 223 ? 0.905 11.282 -0.823 1.00 64.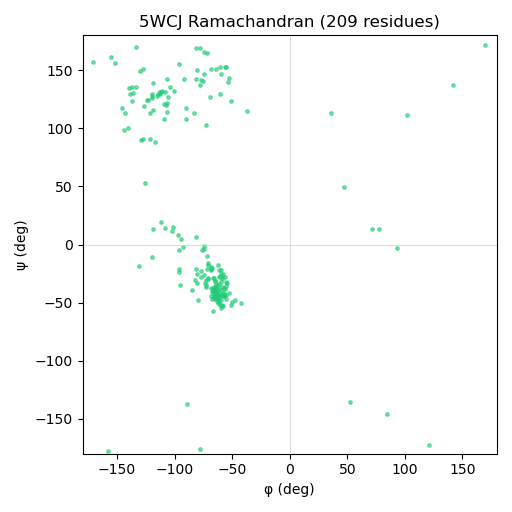55 674 ARG A CA 1
ATOM 1539 C C . ARG A 1 223 ? 0.352 9.860 -0.747 1.00 64.91 674 ARG A C 1
ATOM 1540 O O . ARG A 1 223 ? 1.069 8.924 -0.393 1.00 66.53 674 ARG A O 1
ATOM 1542 N N . THR A 1 224 ? -0.923 9.715 -1.098 1.00 66.28 675 THR A N 1
ATOM 1543 C CA . THR A 1 224 ? -1.584 8.409 -1.105 1.00 66.21 675 THR A CA 1
ATOM 1544 C C . THR A 1 224 ? -1.009 7.488 -2.201 1.00 62.03 675 THR A C 1
ATOM 1545 O O . THR A 1 224 ? -0.664 6.345 -1.934 1.00 58.69 675 THR A O 1
ATOM 1549 N N . LEU A 1 225 ? -0.853 8.002 -3.415 1.00 55.93 676 LEU A N 1
ATOM 1550 C CA . LEU A 1 225 ? -0.369 7.177 -4.539 1.00 59.42 676 LEU A CA 1
ATOM 1551 C C . LEU A 1 225 ? 1.099 6.712 -4.447 1.00 64.57 676 LEU A C 1
ATOM 1552 O O . LEU A 1 225 ? 1.486 5.737 -5.108 1.00 63.65 676 LEU A O 1
ATOM 1557 N N . ARG A 1 226 ? 1.902 7.423 -3.652 1.00 66.33 677 ARG A N 1
ATOM 1558 C CA . ARG A 1 226 ? 3.281 7.031 -3.356 1.00 70.27 677 ARG A CA 1
ATOM 1559 C C . ARG A 1 226 ? 3.342 5.975 -2.234 1.00 73.03 677 ARG A C 1
ATOM 1560 O O . ARG A 1 226 ? 4.265 5.149 -2.219 1.00 72.37 677 ARG A O 1
ATOM 1562 N N . LYS A 1 227 ? 2.375 6.020 -1.304 1.00 73.41 678 LYS A N 1
ATOM 1563 C CA . LYS A 1 227 ? 2.257 5.046 -0.204 1.00 75.52 678 LYS A CA 1
ATOM 1564 C C . LYS A 1 227 ? 2.302 3.590 -0.718 1.00 79.07 678 LYS A C 1
ATOM 1565 O O . LYS A 1 227 ? 1.491 3.221 -1.576 1.00 76.87 678 LYS A O 1
ATOM 1568 N N . PRO A 1 228 ? 3.249 2.764 -0.204 1.00 82.50 679 PRO A N 1
ATOM 1569 C CA . PRO A 1 228 ? 3.348 1.392 -0.717 1.00 82.07 679 PRO A CA 1
ATOM 1570 C C . PRO A 1 228 ? 2.264 0.481 -0.131 1.00 76.79 679 PRO A C 1
ATOM 1571 O O . PRO A 1 228 ? 1.661 0.821 0.892 1.00 72.35 679 PRO A O 1
ATOM 1575 N N . ARG A 1 230 ? 0.795 -2.572 -0.433 1.00 58.88 681 ARG A N 1
ATOM 1576 C CA . ARG A 1 230 ? -0.269 -2.719 0.567 1.00 55.96 681 ARG A CA 1
ATOM 1577 C C . ARG A 1 230 ? -1.507 -3.474 0.018 1.00 56.95 681 ARG A C 1
ATOM 1578 O O . ARG A 1 230 ? -1.933 -3.243 -1.122 1.00 60.68 681 ARG A O 1
ATOM 1580 N N . GLY A 1 231 ? -2.054 -4.391 0.821 1.00 44.85 682 GLY A N 1
ATOM 1581 C CA . GLY A 1 231 ? -3.346 -4.983 0.544 1.00 41.41 682 GLY A CA 1
ATOM 1582 C C . GLY A 1 231 ? -3.409 -6.490 0.385 1.00 35.97 682 GLY A C 1
ATOM 1583 O O . GLY A 1 231 ? -2.436 -7.222 0.642 1.00 36.26 682 GLY A O 1
ATOM 1584 N N . TRP A 1 232 ? -4.589 -6.929 -0.027 1.00 31.42 683 TRP A N 1
ATOM 1585 C CA . TRP A 1 232 ? -4.904 -8.341 -0.203 1.00 30.44 683 TRP A CA 1
ATOM 1586 C C . TRP A 1 232 ? -5.664 -8.579 -1.487 1.00 30.37 683 TRP A C 1
ATOM 1587 O O . TRP A 1 232 ? -6.678 -7.922 -1.766 1.00 32.49 683 TRP A O 1
ATOM 1598 N N . ASP A 1 233 ? -5.209 -9.543 -2.278 1.00 28.58 684 ASP A N 1
ATOM 1599 C CA . ASP A 1 233 ? -5.917 -9.919 -3.491 1.00 30.63 684 ASP A CA 1
ATOM 1600 C C . ASP A 1 233 ? -7.026 -10.898 -3.116 1.00 30.29 684 ASP A C 1
ATOM 1601 O O . ASP A 1 233 ? -6.755 -12.031 -2.714 1.00 30.03 684 ASP A O 1
ATOM 1606 N N . ASP A 1 234 ? -8.270 -10.463 -3.281 1.00 31.52 685 ASP A N 1
ATOM 1607 C CA . ASP A 1 234 ? -9.448 -11.259 -2.899 1.00 34.36 685 ASP A CA 1
ATOM 1608 C C . ASP A 1 234 ? -10.089 -12.029 -4.051 1.00 34.24 685 ASP A C 1
ATOM 1609 O O . ASP A 1 234 ? -11.150 -12.621 -3.874 1.00 35.42 685 ASP A O 1
ATOM 1614 N N . THR A 1 235 ? -9.454 -12.048 -5.230 1.00 32.08 686 THR A N 1
ATOM 1615 C CA . THR A 1 235 ? -10.112 -12.586 -6.424 1.00 33.45 686 THR A CA 1
ATOM 1616 C C . THR A 1 235 ? -10.066 -14.107 -6.490 1.00 31.94 686 THR A C 1
ATOM 1617 O O . THR A 1 235 ? -9.131 -14.739 -5.956 1.00 32.39 686 THR A O 1
ATOM 1621 N N . TYR A 1 236 ? -11.089 -14.690 -7.119 1.00 31.92 687 TYR A N 1
ATOM 1622 C CA . TYR A 1 236 ? -11.153 -16.123 -7.421 1.00 34.33 687 TYR A CA 1
ATOM 1623 C C . TYR A 1 236 ? -10.794 -17.037 -6.260 1.00 34.52 687 TYR A C 1
ATOM 1624 O O . TYR A 1 236 ? -9.969 -17.932 -6.383 1.00 33.57 687 TYR A O 1
ATOM 1633 N N . VAL A 1 237 ? -11.412 -16.787 -5.107 1.00 35.20 688 VAL A N 1
ATOM 1634 C CA . VAL A 1 237 ? -11.210 -17.655 -3.950 1.00 34.34 688 VAL A CA 1
ATOM 1635 C C . VAL A 1 237 ? -12.032 -18.957 -3.958 1.00 34.79 688 VAL A C 1
ATOM 1636 O O . VAL A 1 237 ? -11.644 -19.930 -3.317 1.00 38.16 688 VAL A O 1
ATOM 1640 N N . LEU A 1 238 ? -13.164 -18.978 -4.648 1.00 40.69 689 LEU A N 1
ATOM 1641 C CA . LEU A 1 238 ? -14.108 -20.114 -4.531 1.00 47.25 689 LEU A CA 1
ATOM 1642 C C . LEU A 1 238 ? -13.575 -21.457 -5.044 1.00 51.37 689 LEU A C 1
ATOM 1643 O O . LEU A 1 238 ? -13.847 -22.488 -4.426 1.00 50.90 689 LEU A O 1
ATOM 1648 N N . SER A 1 239 ? -12.819 -21.433 -6.147 1.00 59.71 690 SER A N 1
ATOM 1649 C CA . SER A 1 239 ? -12.130 -22.629 -6.684 1.00 65.65 690 SER A CA 1
ATOM 1650 C C . SER A 1 239 ? -11.301 -23.375 -5.624 1.00 68.55 690 SER A C 1
ATOM 1651 O O . SER A 1 239 ? -11.455 -24.589 -5.453 1.00 75.50 690 SER A O 1
ATOM 1653 N N . ASP A 1 240 ? -10.437 -22.645 -4.918 1.00 64.67 691 ASP A N 1
ATOM 1654 C CA . ASP A 1 240 ? -9.612 -23.226 -3.850 1.00 64.54 691 ASP A CA 1
ATOM 1655 C C . ASP A 1 240 ? -10.446 -23.728 -2.662 1.00 63.91 691 ASP A C 1
ATOM 1656 O O . ASP A 1 240 ? -10.164 -24.798 -2.122 1.00 68.03 691 ASP A O 1
ATOM 1658 N N . MET A 1 241 ? -11.477 -22.972 -2.272 1.00 60.04 692 MET A N 1
ATOM 1659 C CA . MET A 1 241 ? -12.328 -23.348 -1.128 1.00 59.77 692 MET A CA 1
ATOM 1660 C C . MET A 1 241 ? -13.192 -24.603 -1.368 1.00 58.81 692 MET A C 1
ATOM 1661 O O . MET A 1 241 ? -13.367 -25.400 -0.447 1.00 54.38 692 MET A O 1
ATOM 1666 N N . LEU A 1 242 ? -13.713 -24.765 -2.590 1.00 64.40 693 LEU A N 1
ATOM 1667 C CA . LEU A 1 242 ? -14.529 -25.938 -2.990 1.00 67.35 693 LEU A CA 1
ATOM 1668 C C . LEU A 1 242 ? -13.670 -27.041 -3.603 1.00 71.09 693 LEU A C 1
ATOM 1669 O O . LEU A 1 242 ? -12.987 -27.778 -2.895 1.00 71.85 693 LEU A O 1
#

B-factor: mean 37.1, std 13.81, range [20.57, 93.48]

InterPro domains:
  IPR029063 S-adenosyl-L-methionine-dependent methyltransferase superfamily [G3DSA:3.40.50.150] (9-215)
  IPR029063 S-adenosyl-L-methionine-dependent methyltransferase superfamily [G3DSA:3.40.50.150] (415-685)
  IPR029063 S-adenosyl-L-methionine-dependent methyltransferase superfamily [SSF53335] (15-238)
  IPR029063 S-adenosyl-L-methionine-dependent methyltransferase superfamily [SSF53335] (370-679)
  IPR041698 Methyltransferase domain 25 [PF13649] (52-147)
  IPR051419 Lysine/N-terminal Methyltransferase Superfamily [PTHR12176] (10-314)

Organism: Homo sapiens (NCBI:txid9606)

Foldseek 3Di:
DDQVLVVQVLLLLLQDQLVCQLVDAFEEEEEAQQLNPNVVLCVVQRVRYAYEYEYQDVVSVVCSVVPVVDDADRRYHYHHHDVLVVLVVLLPPPPPHAEGQEYEYQFADDPPAQFGQPGCVCQAQVSVVS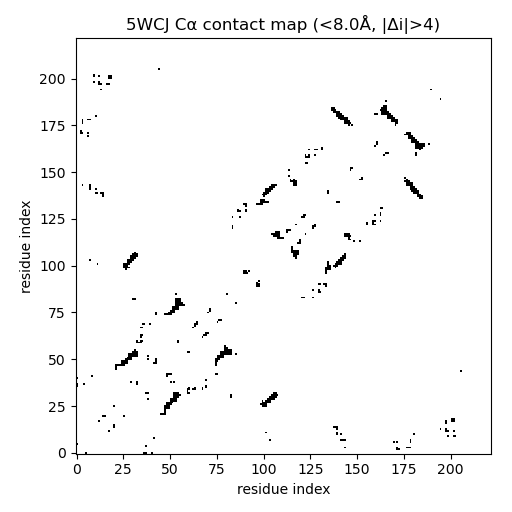VVSRYDQSHKYKGKGAGPPVVVVVVSVVSLCVQFVDWDKAQTPPDRIIMIIGHHDPPPGDDPVSSVVSSVVNVVSSVDDDDDDPPPPVVVVD

Nearest PDB structures (foldseek):
  5wcj-assembly1_A  TM=1.005E+00  e=1.462E-49  Homo sapiens
  3gjy-assembly1_A  TM=6.739E-01  e=3.971E-10  Corynebacterium glutamicum ATCC 13032
  6i3d-assembly1_A  TM=6.939E-01  e=1.763E-05  Homo sapiens
  6b91-assembly1_A  TM=6.299E-01  e=4.324E-05  Homo sapiens
  2h00-assembly1_A  TM=5.739E-01  e=5.241E-05  Homo sapiens

Solvent-accessible surface area: 11465 Å² total; per-residue (Å²): 77,56,85,31,21,108,5,0,6,26,2,0,6,25,35,57,53,15,66,93,4,54,103,71,101,6,31,1,0,0,4,10,5,34,36,0,49,2,1,40,51,0,32,92,69,3,85,103,1,63,1,31,0,1,12,116,56,82,66,68,28,59,61,0,70,112,194,115,60,4,65,77,34,93,70,0,98,17,60,78,29,44,3,41,91,38,0,50,84,32,16,67,37,43,112,97,100,40,74,10,37,0,0,0,0,25,21,97,77,78,140,104,43,53,9,39,5,0,26,56,47,6,9,86,89,73,20,0,87,97,0,87,38,0,8,28,84,73,0,0,0,0,0,6,1,38,8,183,80,116,50,54,26,96,72,10,39,64,8,0,76,69,6,0,63,11,39,43,78,102,132,12,88,90,69,52,20,6,0,0,8,0,19,22,62,53,135,107,95,59,66,102,98,40,52,110,59,26,46,113,41,6,62,69,46,36,84,81,133,133,80,228,110,107,80,190,73,116,93,96,141,181

Radius of gyration: 17.54 Å; Cα contacts (8 Å, |Δi|>4): 385; chains: 1; bounding box: 43×55×44 Å

Secondary structure (DSSP, 8-state):
--HHHHHHHHGGGGTS-HHHHHHS-EEEEEE--TTSHHHHHHHHH-TTEEEEEEES-HHHHHHHHHHS----BTTEEEEES-HHHHHHHHHTSGGG---EEEEEE------SSS--BS-GGGGSHHHHHHHHHTEEEEEEEEEEEB---HHHHHHHHHHHHHH--EEEEEEPTTSS-EEEEEES-GGGPPPHHHHHHHHHHHHHHHH-------TT-HHHH-

Sequence (222 aa):
CCEHHKAMIAGLALLRNPELLLEIPLALLLVVGLGGGSLPLFVHDHFPKSCCIDAVEIDPSMLEVVATQWFGFSQSDRMKVHIADGLDYIASLAGGGEARPCYDVIMFDVDSDPTLGMMSCPPPAFVEQSFLQKVKSILTPEGVFILLNLVCRDLGLKDSVLAGLKAVFPLLLYVRRIEGEVNEILFCQLHPEQKLATPELLETTAQALERTLRKPRGWDDTYVLSDML